Protein AF-A0A2V9BHE1-F1 (afdb_monomer_lite)

Structure (mmCIF, N/CA/C/O backbone):
data_AF-A0A2V9BHE1-F1
#
_entry.id   AF-A0A2V9BHE1-F1
#
loop_
_atom_site.group_PDB
_atom_site.id
_atom_site.type_symbol
_atom_site.label_atom_id
_atom_site.label_alt_id
_atom_site.label_comp_id
_atom_site.label_asym_id
_atom_site.label_entity_id
_atom_site.label_seq_id
_atom_site.pdbx_PDB_ins_code
_atom_site.Cartn_x
_atom_site.Cartn_y
_atom_site.Cartn_z
_atom_site.occupancy
_atom_site.B_iso_or_equiv
_atom_site.auth_seq_id
_atom_site.auth_comp_id
_atom_site.auth_asym_id
_atom_site.auth_atom_id
_atom_site.pdbx_PDB_model_num
ATOM 1 N N . MET A 1 1 ? -9.155 -13.600 -26.847 1.00 37.62 1 MET A N 1
ATOM 2 C CA . MET A 1 1 ? -8.409 -13.749 -25.582 1.00 37.62 1 MET A CA 1
ATOM 3 C C . MET A 1 1 ? -8.552 -12.449 -24.814 1.00 37.62 1 MET A C 1
ATOM 5 O O . MET A 1 1 ? -8.477 -11.418 -25.479 1.00 37.62 1 MET A O 1
ATOM 9 N N . PRO A 1 2 ? -8.796 -12.464 -23.493 1.00 48.44 2 PRO A N 1
ATOM 10 C CA . PRO A 1 2 ? -8.658 -11.259 -22.681 1.00 48.44 2 PRO A CA 1
ATOM 11 C C . PRO A 1 2 ? -7.283 -10.643 -22.965 1.00 48.44 2 PRO A C 1
ATOM 13 O O . PRO A 1 2 ? -6.261 -11.325 -22.878 1.00 48.44 2 PRO A O 1
ATOM 16 N N . THR A 1 3 ? -7.254 -9.394 -23.419 1.00 49.41 3 THR A N 1
ATOM 17 C CA . THR A 1 3 ? -6.014 -8.622 -23.515 1.00 49.41 3 THR A CA 1
ATOM 18 C C . THR A 1 3 ? -5.567 -8.340 -22.092 1.00 49.41 3 THR A C 1
ATOM 20 O O . THR A 1 3 ? -6.257 -7.620 -21.393 1.00 49.41 3 THR A O 1
ATOM 23 N N . GLY A 1 4 ? -4.464 -8.926 -21.638 1.00 54.03 4 GLY A N 1
ATOM 24 C CA . GLY A 1 4 ? -4.033 -8.723 -20.252 1.00 54.03 4 GLY A CA 1
ATOM 25 C C . GLY A 1 4 ? -3.011 -9.730 -19.735 1.00 54.03 4 GLY A C 1
ATOM 26 O O . GLY A 1 4 ? -2.266 -9.411 -18.828 1.00 54.03 4 GLY A O 1
ATOM 27 N N . CYS A 1 5 ? -2.929 -10.927 -20.323 1.00 60.41 5 CYS A N 1
ATOM 28 C CA . CYS A 1 5 ? -2.150 -12.029 -19.749 1.00 60.41 5 CYS A CA 1
ATOM 29 C C . CYS A 1 5 ? -1.193 -12.720 -20.739 1.00 60.41 5 CYS A C 1
ATOM 31 O O . CYS A 1 5 ? -0.766 -13.848 -20.507 1.00 60.41 5 CYS A O 1
ATOM 33 N N . THR A 1 6 ? -0.845 -12.069 -21.856 1.00 59.72 6 THR A N 1
ATOM 34 C CA . THR A 1 6 ? 0.067 -12.636 -22.867 1.00 59.72 6 THR A CA 1
ATOM 35 C C . THR A 1 6 ? 1.017 -11.586 -23.429 1.00 59.72 6 THR A C 1
ATOM 37 O O . THR A 1 6 ? 0.581 -10.493 -23.795 1.00 59.72 6 THR A O 1
ATOM 40 N N . ASN A 1 7 ? 2.291 -11.954 -23.585 1.00 59.84 7 ASN A N 1
ATOM 41 C CA . ASN A 1 7 ? 3.287 -11.126 -24.262 1.00 59.84 7 ASN A CA 1
ATOM 42 C C . ASN A 1 7 ? 2.823 -10.785 -25.698 1.00 59.84 7 ASN A C 1
ATOM 44 O O . ASN A 1 7 ? 2.332 -11.653 -26.422 1.00 59.84 7 ASN A O 1
ATOM 48 N N . SER A 1 8 ? 2.938 -9.518 -26.093 1.00 63.00 8 SER A N 1
ATOM 49 C CA . SER A 1 8 ? 2.481 -8.972 -27.378 1.00 63.00 8 SER A CA 1
ATOM 50 C C . SER A 1 8 ? 3.600 -8.135 -27.987 1.00 63.00 8 SER A C 1
ATOM 52 O O . SER A 1 8 ? 4.315 -7.460 -27.258 1.00 63.00 8 SER A O 1
ATOM 54 N N . LEU A 1 9 ? 3.712 -8.111 -29.321 1.00 62.09 9 LEU A N 1
ATOM 55 C CA . LEU A 1 9 ? 4.650 -7.228 -30.037 1.00 62.09 9 LEU A CA 1
ATOM 56 C C . LEU A 1 9 ? 4.369 -5.734 -29.784 1.00 62.09 9 LEU A C 1
ATOM 58 O O . LEU A 1 9 ? 5.264 -4.903 -29.901 1.00 62.09 9 LEU A O 1
ATOM 62 N N . HIS A 1 10 ? 3.127 -5.401 -29.420 1.00 67.00 10 HIS A N 1
ATOM 63 C CA . HIS A 1 10 ? 2.700 -4.064 -29.008 1.00 67.00 10 HIS A CA 1
ATOM 64 C C . HIS A 1 10 ? 1.926 -4.180 -27.689 1.00 67.00 10 HIS A C 1
ATOM 66 O O . HIS A 1 10 ? 0.688 -4.232 -27.696 1.00 67.00 10 HIS A O 1
ATOM 72 N N . PRO A 1 11 ? 2.632 -4.332 -26.557 1.00 67.25 11 PRO A N 1
ATOM 73 C CA . PRO A 1 11 ? 1.991 -4.525 -25.270 1.00 67.25 11 PRO A CA 1
ATOM 74 C C . PRO A 1 11 ? 1.276 -3.236 -24.851 1.00 67.25 11 PRO A C 1
ATOM 76 O O . PRO A 1 11 ? 1.839 -2.147 -24.899 1.00 67.25 11 PRO A O 1
ATOM 79 N N . ARG A 1 12 ? 0.006 -3.355 -24.447 1.00 69.50 12 ARG A N 1
ATOM 80 C CA . ARG A 1 12 ? -0.734 -2.251 -23.803 1.00 69.50 12 ARG A CA 1
ATOM 81 C C . ARG A 1 12 ? -0.472 -2.174 -22.294 1.00 69.50 12 ARG A C 1
ATOM 83 O O . ARG A 1 12 ? -0.919 -1.225 -21.661 1.00 69.50 12 ARG A O 1
ATOM 90 N N . TYR A 1 13 ? 0.187 -3.190 -21.748 1.00 72.50 13 TYR A N 1
ATOM 91 C CA . TYR A 1 13 ? 0.476 -3.409 -20.335 1.00 72.50 13 TYR A CA 1
ATOM 92 C C . TYR A 1 13 ? 1.702 -4.329 -20.231 1.00 72.50 13 TYR A C 1
ATOM 94 O O . TYR A 1 13 ? 1.986 -5.081 -21.169 1.00 72.50 13 TYR A O 1
ATOM 102 N N . ASP A 1 14 ? 2.414 -4.286 -19.108 1.00 84.62 14 ASP A N 1
ATOM 103 C CA . ASP A 1 14 ? 3.548 -5.172 -18.853 1.00 84.62 14 ASP A CA 1
ATOM 104 C C . ASP A 1 14 ? 3.080 -6.573 -18.415 1.00 84.62 14 ASP A C 1
ATOM 106 O O . ASP A 1 14 ? 2.316 -6.724 -17.460 1.00 84.62 14 ASP A O 1
ATOM 110 N N . ALA A 1 15 ? 3.511 -7.614 -19.132 1.00 82.75 15 ALA A N 1
ATOM 111 C CA . ALA A 1 15 ? 3.090 -8.986 -18.852 1.00 82.75 15 ALA A CA 1
ATOM 112 C C . ALA A 1 15 ? 3.713 -9.557 -17.567 1.00 82.75 15 ALA A C 1
ATOM 114 O O . ALA A 1 15 ? 3.099 -10.418 -16.939 1.00 82.75 15 ALA A O 1
ATOM 115 N N . TYR A 1 16 ? 4.906 -9.098 -17.186 1.00 88.75 16 TYR A N 1
ATOM 116 C CA . TYR A 1 16 ? 5.593 -9.545 -15.980 1.00 88.75 16 TYR A CA 1
ATOM 117 C C . TYR A 1 16 ? 5.023 -8.861 -14.736 1.00 88.75 16 TYR A C 1
ATOM 119 O O . TYR A 1 16 ? 4.673 -9.565 -13.792 1.00 88.75 16 TYR A O 1
ATOM 127 N N . LEU A 1 17 ? 4.789 -7.542 -14.777 1.00 89.50 17 LEU A N 1
ATOM 128 C CA . LEU A 1 17 ? 4.036 -6.851 -13.718 1.00 89.50 17 LEU A CA 1
ATOM 129 C C . LEU A 1 17 ? 2.684 -7.536 -13.499 1.00 89.50 17 LEU A C 1
ATOM 131 O O . LEU A 1 17 ? 2.293 -7.823 -12.372 1.00 89.50 17 LEU A O 1
ATOM 135 N N . ASN A 1 18 ? 1.973 -7.850 -14.585 1.00 86.31 18 ASN A N 1
ATOM 136 C CA . ASN A 1 18 ? 0.699 -8.538 -14.464 1.00 86.31 18 ASN A CA 1
ATOM 137 C C . ASN A 1 18 ? 0.846 -9.952 -13.874 1.00 86.31 18 ASN A C 1
ATOM 139 O O . ASN A 1 18 ? 0.012 -10.373 -13.076 1.00 86.31 18 ASN A O 1
ATOM 143 N N . PHE A 1 19 ? 1.894 -10.698 -14.231 1.00 87.69 19 PHE A N 1
ATOM 144 C CA . PHE A 1 19 ? 2.183 -11.976 -13.580 1.00 87.69 19 PHE A CA 1
ATOM 145 C C . PHE A 1 19 ? 2.337 -11.805 -12.062 1.00 87.69 19 PHE A C 1
ATOM 147 O O . PHE A 1 19 ? 1.707 -12.564 -11.329 1.00 87.69 19 PHE A O 1
ATOM 154 N N . LEU A 1 20 ? 3.087 -10.794 -11.606 1.00 91.19 20 LEU A N 1
ATOM 155 C CA . LEU A 1 20 ? 3.258 -10.487 -10.183 1.00 91.19 20 LEU A CA 1
ATOM 156 C C . LEU A 1 20 ? 1.928 -10.108 -9.514 1.00 91.19 20 LEU A C 1
ATOM 158 O O . LEU A 1 20 ? 1.561 -10.729 -8.518 1.00 91.19 20 LEU A O 1
ATOM 162 N N . LYS A 1 21 ? 1.147 -9.197 -10.111 1.00 89.00 21 LYS A N 1
ATOM 163 C CA . LYS A 1 21 ? -0.170 -8.783 -9.586 1.00 89.00 21 LYS A CA 1
ATOM 164 C C . LYS A 1 21 ? -1.187 -9.930 -9.478 1.00 89.00 21 LYS A C 1
ATOM 166 O O . LYS A 1 21 ? -2.107 -9.863 -8.673 1.00 89.00 21 LYS A O 1
ATOM 171 N N . ASN A 1 22 ? -1.061 -10.996 -10.275 1.00 87.56 22 ASN A N 1
ATOM 172 C CA . ASN A 1 22 ? -1.964 -12.159 -10.197 1.00 87.56 22 ASN A CA 1
ATOM 173 C C . ASN A 1 22 ? -1.410 -13.317 -9.353 1.00 87.56 22 ASN A C 1
ATOM 175 O O . ASN A 1 22 ? -2.009 -14.400 -9.339 1.00 87.56 22 ASN A O 1
ATOM 179 N N . GLN A 1 23 ? -0.278 -13.137 -8.668 1.00 89.94 23 GLN A N 1
ATOM 180 C CA . GLN A 1 23 ? 0.188 -14.137 -7.713 1.00 89.94 23 GLN A CA 1
ATOM 181 C C . GLN A 1 23 ? -0.835 -14.302 -6.585 1.00 89.94 23 GLN A C 1
ATOM 183 O O . GLN A 1 23 ? -1.574 -13.388 -6.236 1.00 89.94 23 GLN A O 1
ATOM 188 N N . GLN A 1 24 ? -0.905 -15.504 -6.017 1.00 90.88 24 GLN A N 1
ATOM 189 C CA . GLN A 1 24 ? -1.801 -15.817 -4.900 1.00 90.88 24 GLN A CA 1
ATOM 190 C C . GLN A 1 24 ? -0.966 -16.312 -3.717 1.00 90.88 24 GLN A C 1
ATOM 192 O O . GLN A 1 24 ? -0.970 -17.511 -3.417 1.00 90.88 24 GLN A O 1
ATOM 197 N N . PRO A 1 25 ? -0.180 -15.419 -3.083 1.00 91.50 25 PRO A N 1
ATOM 198 C CA . PRO A 1 25 ? 0.601 -15.779 -1.912 1.00 91.50 25 PRO A CA 1
ATOM 199 C C . PRO A 1 25 ? -0.295 -16.331 -0.797 1.00 91.50 25 PRO A C 1
ATOM 201 O O . PRO A 1 25 ? -1.471 -15.982 -0.669 1.00 91.50 25 PRO A O 1
ATOM 204 N N . GLY A 1 26 ? 0.272 -17.217 0.025 1.00 91.44 26 GLY A N 1
ATOM 205 C CA . GLY A 1 26 ? -0.448 -17.818 1.144 1.00 91.44 26 GLY A CA 1
ATOM 206 C C . GLY A 1 26 ? -0.980 -16.754 2.109 1.00 91.44 26 GLY A C 1
ATOM 207 O O . GLY A 1 26 ? -0.266 -15.825 2.482 1.00 91.44 26 GLY A O 1
ATOM 208 N N . ARG A 1 27 ? -2.233 -16.914 2.548 1.00 88.25 27 ARG A N 1
ATOM 209 C CA . ARG A 1 27 ? -2.922 -15.948 3.422 1.00 88.25 27 ARG A CA 1
ATOM 210 C C . ARG A 1 27 ? -2.159 -15.655 4.714 1.00 88.25 27 ARG A C 1
ATOM 212 O O . ARG A 1 27 ? -2.108 -14.513 5.147 1.00 88.25 27 ARG A O 1
ATOM 219 N N . ASP A 1 28 ? -1.564 -16.680 5.316 1.00 91.06 28 ASP A N 1
ATOM 220 C CA . ASP A 1 28 ? -0.936 -16.596 6.638 1.00 91.06 28 ASP A CA 1
ATOM 221 C C . ASP A 1 28 ? 0.597 -16.494 6.571 1.00 91.06 28 ASP A C 1
ATOM 223 O O . ASP A 1 28 ? 1.285 -16.819 7.538 1.00 91.06 28 ASP A O 1
ATOM 227 N N . LEU A 1 29 ? 1.148 -16.057 5.430 1.00 93.19 29 LEU A N 1
ATOM 228 C CA . LEU A 1 29 ? 2.580 -15.783 5.324 1.00 93.19 29 LEU A CA 1
ATOM 229 C C . LEU A 1 29 ? 2.981 -14.664 6.291 1.00 93.19 29 LEU A C 1
ATOM 231 O O . LEU A 1 29 ? 2.315 -13.631 6.397 1.00 93.19 29 LEU A O 1
ATOM 235 N N . VAL A 1 30 ? 4.080 -14.900 7.006 1.00 92.69 30 VAL A N 1
ATOM 236 C CA . VAL A 1 30 ? 4.648 -13.944 7.956 1.00 92.69 30 VAL A CA 1
ATOM 237 C C . VAL A 1 30 ? 5.432 -12.896 7.164 1.00 92.69 30 VAL A C 1
ATOM 239 O O . VAL A 1 30 ? 6.261 -13.284 6.337 1.00 92.69 30 VAL A O 1
ATOM 242 N N . PRO A 1 31 ? 5.193 -11.593 7.387 1.00 94.75 31 PRO A N 1
ATOM 243 C CA . PRO A 1 31 ? 5.957 -10.551 6.721 1.00 94.75 31 PRO A CA 1
ATOM 244 C C . PRO A 1 31 ? 7.421 -10.599 7.160 1.00 94.75 31 PRO A C 1
ATOM 246 O O . PRO A 1 31 ? 7.709 -10.754 8.348 1.00 94.75 31 PRO A O 1
ATOM 249 N N . SER A 1 32 ? 8.344 -10.438 6.215 1.00 91.88 32 SER A N 1
ATOM 250 C CA . SER A 1 32 ? 9.777 -10.335 6.510 1.00 91.88 32 SER A CA 1
ATOM 251 C C . SER A 1 32 ? 10.112 -9.049 7.255 1.00 91.88 32 SER A C 1
ATOM 253 O O . SER A 1 32 ? 11.060 -9.024 8.036 1.00 91.88 32 SER A O 1
ATOM 255 N N . HIS A 1 33 ? 9.343 -7.988 7.003 1.00 92.94 33 HIS A N 1
ATOM 256 C CA . HIS A 1 33 ? 9.581 -6.658 7.545 1.00 92.94 33 HIS A CA 1
ATOM 257 C C . HIS A 1 33 ? 8.310 -5.793 7.511 1.00 92.94 33 HIS A C 1
ATOM 259 O O . HIS A 1 33 ? 7.409 -6.040 6.704 1.00 92.94 33 HIS A O 1
ATOM 265 N N . ALA A 1 34 ? 8.226 -4.796 8.396 1.00 94.25 34 ALA A N 1
ATOM 266 C CA . ALA A 1 34 ? 7.138 -3.822 8.432 1.00 94.25 34 ALA A CA 1
ATOM 267 C C . ALA A 1 34 ? 7.631 -2.463 7.919 1.00 94.25 34 ALA A C 1
ATOM 269 O O . ALA A 1 34 ? 8.363 -1.779 8.625 1.00 94.25 34 ALA A O 1
ATOM 270 N N . LEU A 1 35 ? 7.192 -2.088 6.719 1.00 95.00 35 LEU A N 1
ATOM 271 C CA . LEU A 1 35 ? 7.585 -0.871 6.022 1.00 95.00 35 LEU A CA 1
ATOM 272 C C . LEU A 1 35 ? 6.891 0.364 6.612 1.00 95.00 35 LEU A C 1
ATOM 274 O O . LEU A 1 35 ? 5.661 0.398 6.766 1.00 95.00 35 LEU A O 1
ATOM 278 N N . GLY A 1 36 ? 7.693 1.381 6.917 1.00 91.50 36 GLY A N 1
ATOM 279 C CA . GLY A 1 36 ? 7.248 2.743 7.220 1.00 91.50 36 GLY A CA 1
ATOM 280 C C . GLY A 1 36 ? 7.331 3.685 6.014 1.00 91.50 36 GLY A C 1
ATOM 281 O O . GLY A 1 36 ? 7.861 3.330 4.965 1.00 91.50 36 GLY A O 1
ATOM 282 N N . VAL A 1 37 ? 6.835 4.916 6.177 1.00 87.81 37 VAL A N 1
ATOM 283 C CA . VAL A 1 37 ? 6.853 5.945 5.117 1.00 87.81 37 VAL A CA 1
ATOM 284 C C . VAL A 1 37 ? 8.261 6.235 4.589 1.00 87.81 37 VAL A C 1
ATOM 286 O O . VAL A 1 37 ? 8.457 6.253 3.381 1.00 87.81 37 VAL A O 1
ATOM 289 N N . ASP A 1 38 ? 9.254 6.358 5.474 1.00 90.81 38 ASP A N 1
ATOM 290 C CA . ASP A 1 38 ? 10.643 6.641 5.086 1.00 90.81 38 ASP A CA 1
ATOM 291 C C . ASP A 1 38 ? 11.245 5.518 4.225 1.00 90.81 38 ASP A C 1
ATOM 293 O O . ASP A 1 38 ? 12.121 5.754 3.396 1.00 90.81 38 ASP A O 1
ATOM 297 N N . GLU A 1 39 ? 10.772 4.283 4.401 1.00 94.38 39 GLU A N 1
ATOM 298 C CA . GLU A 1 39 ? 11.236 3.141 3.616 1.00 94.38 39 GLU A CA 1
ATOM 299 C C . GLU A 1 39 ? 10.600 3.112 2.231 1.00 94.38 39 GLU A C 1
ATOM 301 O O . GLU A 1 39 ? 11.296 2.797 1.272 1.00 94.38 39 GLU A O 1
ATOM 306 N N . PHE A 1 40 ? 9.327 3.503 2.106 1.00 94.50 40 PHE A N 1
ATOM 307 C CA . PHE A 1 40 ? 8.710 3.733 0.798 1.00 94.50 40 PHE A CA 1
ATOM 308 C C . PHE A 1 40 ? 9.412 4.864 0.046 1.00 94.50 40 PHE A C 1
ATOM 310 O O . PHE A 1 40 ? 9.783 4.671 -1.104 1.00 94.50 40 PHE A O 1
ATOM 317 N N . ILE A 1 41 ? 9.712 5.983 0.711 1.00 90.25 41 ILE A N 1
ATOM 318 C CA . ILE A 1 41 ? 10.499 7.076 0.115 1.00 90.25 41 ILE A CA 1
ATOM 319 C C . ILE A 1 41 ? 11.893 6.571 -0.305 1.00 90.25 41 ILE A C 1
ATOM 321 O O . ILE A 1 41 ? 12.355 6.835 -1.408 1.00 90.25 41 ILE A O 1
ATOM 325 N N . SER A 1 42 ? 12.557 5.752 0.519 1.00 93.81 42 SER A N 1
ATOM 326 C CA . SER A 1 42 ? 13.842 5.152 0.130 1.00 93.81 42 SER A CA 1
ATOM 327 C C . SER A 1 42 ? 13.732 4.174 -1.050 1.00 93.81 42 SER A C 1
ATOM 329 O O . SER A 1 42 ? 14.731 3.939 -1.736 1.00 93.81 42 SER A O 1
ATOM 331 N N . LEU A 1 43 ? 12.574 3.545 -1.255 1.00 95.44 43 LEU A N 1
ATOM 332 C CA . LEU A 1 43 ? 12.302 2.692 -2.411 1.00 95.44 43 LEU A CA 1
ATOM 333 C C . LEU A 1 43 ? 12.017 3.527 -3.670 1.00 95.44 43 LEU A C 1
ATOM 335 O O . LEU A 1 43 ? 12.444 3.118 -4.751 1.00 95.44 43 LEU A O 1
ATOM 339 N N . GLU A 1 44 ? 11.383 4.695 -3.539 1.00 92.50 44 GLU A N 1
ATOM 340 C CA . GLU A 1 44 ? 11.207 5.670 -4.630 1.00 92.50 44 GLU A CA 1
ATOM 341 C C . GLU A 1 44 ? 12.550 6.092 -5.229 1.00 92.50 44 GLU A C 1
ATOM 343 O O . GLU A 1 44 ? 12.777 5.938 -6.431 1.00 92.50 44 GLU A O 1
ATOM 348 N N . ASP A 1 45 ? 13.511 6.459 -4.378 1.00 91.62 45 ASP A N 1
ATOM 349 C CA . ASP A 1 45 ? 14.873 6.828 -4.797 1.00 91.62 45 ASP A CA 1
ATOM 350 C C . ASP A 1 45 ? 15.611 5.712 -5.564 1.00 91.62 45 ASP A C 1
ATOM 352 O O . ASP A 1 45 ? 16.628 5.948 -6.225 1.00 91.62 45 ASP A O 1
ATOM 356 N N . LYS A 1 46 ? 15.137 4.466 -5.446 1.00 93.69 46 LYS A N 1
ATOM 357 C CA . LYS A 1 46 ? 15.731 3.279 -6.073 1.00 93.69 46 LYS A CA 1
ATOM 358 C C . LYS A 1 46 ? 15.024 2.863 -7.356 1.00 93.69 46 LYS A C 1
ATOM 360 O O . LYS A 1 46 ? 15.493 1.915 -7.995 1.00 93.69 46 LYS A O 1
ATOM 365 N N . ILE A 1 47 ? 13.940 3.533 -7.755 1.00 94.44 47 ILE A N 1
ATOM 366 C CA . ILE A 1 47 ? 13.240 3.216 -9.000 1.00 94.44 47 ILE A CA 1
ATOM 367 C C . ILE A 1 47 ? 14.239 3.284 -10.170 1.00 94.44 47 ILE A C 1
ATOM 369 O O . ILE A 1 47 ? 14.888 4.313 -10.382 1.00 94.44 47 ILE A O 1
ATOM 373 N N . PRO A 1 48 ? 14.410 2.192 -10.943 1.00 94.25 48 PRO A N 1
ATOM 374 C CA . PRO A 1 48 ? 15.424 2.144 -11.985 1.00 94.25 48 PRO A CA 1
ATOM 375 C C . PRO A 1 48 ? 15.212 3.216 -13.057 1.00 94.25 48 PRO A C 1
ATOM 377 O O . PRO A 1 48 ? 14.138 3.331 -13.653 1.00 94.25 48 PRO A O 1
ATOM 380 N N . ALA A 1 49 ? 16.273 3.961 -13.374 1.00 90.50 49 ALA A N 1
ATOM 381 C CA . ALA A 1 49 ? 16.237 4.930 -14.460 1.00 90.50 49 ALA A CA 1
ATOM 382 C C . ALA A 1 49 ? 15.870 4.245 -15.789 1.00 90.50 49 ALA A C 1
ATOM 384 O O . ALA A 1 49 ? 16.500 3.272 -16.207 1.00 90.50 49 ALA A O 1
ATOM 385 N N . GLY A 1 50 ? 14.860 4.778 -16.476 1.00 88.19 50 GLY A N 1
ATOM 386 C CA . GLY A 1 50 ? 14.372 4.220 -17.738 1.00 88.19 50 GLY A CA 1
ATOM 387 C C . GLY A 1 50 ? 13.328 3.113 -17.585 1.00 88.19 50 GLY A C 1
ATOM 388 O O . GLY A 1 50 ? 12.881 2.582 -18.608 1.00 88.19 50 GLY A O 1
ATOM 389 N N . ILE A 1 51 ? 12.885 2.793 -16.360 1.00 90.81 51 ILE A N 1
ATOM 390 C CA . ILE A 1 51 ? 11.690 1.971 -16.193 1.00 90.81 51 ILE A CA 1
ATOM 391 C C . ILE A 1 51 ? 10.505 2.684 -16.853 1.00 90.81 51 ILE A C 1
ATOM 393 O O . ILE A 1 51 ? 10.208 3.850 -16.609 1.00 90.81 51 ILE A O 1
ATOM 397 N N . GLY A 1 52 ? 9.868 1.986 -17.787 1.00 88.62 52 GLY A N 1
ATOM 398 C CA . GLY A 1 52 ? 8.689 2.466 -18.495 1.00 88.62 52 GLY A CA 1
ATOM 399 C C . GLY A 1 52 ? 7.536 1.501 -18.294 1.00 88.62 52 GLY A C 1
ATOM 400 O O . GLY A 1 52 ? 7.741 0.369 -17.865 1.00 88.62 52 GLY A O 1
ATOM 401 N N . ARG A 1 53 ? 6.329 1.915 -18.683 1.00 88.38 53 ARG A N 1
ATOM 402 C CA . ARG A 1 53 ? 5.058 1.195 -18.452 1.00 88.38 53 ARG A CA 1
ATOM 403 C C . ARG A 1 53 ? 5.000 -0.263 -18.943 1.00 88.38 53 ARG A C 1
ATOM 405 O O . ARG A 1 53 ? 4.071 -0.980 -18.591 1.00 88.38 53 ARG A O 1
ATOM 412 N N . THR A 1 54 ? 5.929 -0.684 -19.800 1.00 86.44 54 THR A N 1
ATOM 413 C CA . THR A 1 54 ? 5.958 -2.009 -20.449 1.00 86.44 54 THR A CA 1
ATOM 414 C C . THR A 1 54 ? 7.327 -2.692 -20.372 1.00 86.44 54 THR A C 1
ATOM 416 O O . THR A 1 54 ? 7.614 -3.568 -21.188 1.00 86.44 54 THR A O 1
ATOM 419 N N . HIS A 1 55 ? 8.211 -2.234 -19.479 1.00 89.00 55 HIS A N 1
ATOM 420 C CA . HIS A 1 55 ? 9.595 -2.715 -19.379 1.00 89.00 55 HIS A CA 1
ATOM 421 C C . HIS A 1 55 ? 9.945 -3.285 -18.001 1.00 89.00 55 HIS A C 1
ATOM 423 O O . HIS A 1 55 ? 11.122 -3.448 -17.703 1.00 89.00 55 HIS A O 1
ATOM 429 N N . HIS A 1 56 ? 8.956 -3.607 -17.171 1.00 93.12 56 HIS A N 1
ATOM 430 C CA . HIS A 1 56 ? 9.157 -4.089 -15.806 1.00 93.12 56 HIS A CA 1
ATOM 431 C C . HIS A 1 56 ? 10.057 -5.334 -15.785 1.00 93.12 56 HIS A C 1
ATOM 433 O O . HIS A 1 56 ? 11.035 -5.387 -15.046 1.00 93.12 56 HIS A O 1
ATOM 439 N N . ALA A 1 57 ? 9.808 -6.289 -16.688 1.00 92.12 57 ALA A N 1
ATOM 440 C CA . ALA A 1 57 ? 10.598 -7.519 -16.803 1.00 92.12 57 ALA A CA 1
ATOM 441 C C . ALA A 1 57 ? 12.110 -7.287 -17.013 1.00 92.12 57 ALA A C 1
ATOM 443 O O . ALA A 1 57 ? 12.911 -8.147 -16.665 1.00 92.12 57 ALA A O 1
ATOM 444 N N . GLN A 1 58 ? 12.510 -6.152 -17.599 1.00 94.38 58 GLN A N 1
ATOM 445 C CA . GLN A 1 58 ? 13.924 -5.833 -17.851 1.00 94.38 58 GLN A CA 1
ATOM 446 C C . GLN A 1 58 ? 14.675 -5.470 -16.566 1.00 94.38 58 GLN A C 1
ATOM 448 O O . GLN A 1 58 ? 15.898 -5.568 -16.532 1.00 94.38 58 GLN A O 1
ATOM 453 N N . PHE A 1 59 ? 13.942 -5.070 -15.526 1.00 96.50 59 PHE A N 1
ATOM 454 C CA . PHE A 1 59 ? 14.476 -4.658 -14.233 1.00 96.50 59 PHE A CA 1
ATOM 455 C C . PHE A 1 59 ? 14.145 -5.659 -13.118 1.00 96.50 59 PHE A C 1
ATOM 457 O O . PHE A 1 59 ? 14.433 -5.377 -11.962 1.00 96.50 59 PHE A O 1
ATOM 464 N N . ALA A 1 60 ? 13.578 -6.826 -13.447 1.00 95.06 60 ALA A N 1
ATOM 465 C CA . ALA A 1 60 ? 13.089 -7.802 -12.472 1.00 95.06 60 ALA A CA 1
ATOM 466 C C . ALA A 1 60 ? 14.144 -8.208 -11.428 1.00 95.06 60 ALA A C 1
ATOM 468 O O . ALA A 1 60 ? 13.838 -8.228 -10.242 1.00 95.06 60 ALA A O 1
ATOM 469 N N . ASP A 1 61 ? 15.387 -8.470 -11.847 1.00 96.31 61 ASP A N 1
ATOM 470 C CA . ASP A 1 61 ? 16.465 -8.835 -10.916 1.00 96.31 61 ASP A CA 1
ATOM 471 C C . ASP A 1 61 ? 16.793 -7.677 -9.953 1.00 96.31 61 ASP A C 1
ATOM 473 O O . ASP A 1 61 ? 16.917 -7.878 -8.749 1.00 96.31 61 ASP A O 1
ATOM 477 N N . GLN A 1 62 ? 16.853 -6.443 -10.469 1.00 96.94 62 GLN A N 1
ATOM 478 C CA . GLN A 1 62 ? 17.110 -5.247 -9.662 1.00 96.94 62 GLN A CA 1
ATOM 479 C C . GLN A 1 62 ? 15.958 -4.954 -8.685 1.00 96.94 62 GLN A C 1
ATOM 481 O O . GLN A 1 62 ? 16.200 -4.572 -7.544 1.00 96.94 62 GLN A O 1
ATOM 486 N N . LEU A 1 63 ? 14.706 -5.123 -9.115 1.00 97.38 63 LEU A N 1
ATOM 487 C CA . LEU A 1 63 ? 13.531 -4.910 -8.266 1.00 97.38 63 LEU A CA 1
ATOM 488 C C . LEU A 1 63 ? 13.415 -5.996 -7.187 1.00 97.38 63 LEU A C 1
ATOM 490 O O . LEU A 1 63 ? 13.093 -5.688 -6.037 1.00 97.38 63 LEU A O 1
ATOM 494 N N . ALA A 1 64 ? 13.761 -7.243 -7.515 1.00 96.50 64 ALA A N 1
ATOM 495 C CA . ALA A 1 64 ? 13.848 -8.331 -6.545 1.00 96.50 64 ALA A CA 1
ATOM 496 C C . ALA A 1 64 ? 14.908 -8.054 -5.463 1.00 96.50 64 ALA A C 1
ATOM 498 O O . ALA A 1 64 ? 14.649 -8.307 -4.284 1.00 96.50 64 ALA A O 1
ATOM 499 N N . ASP A 1 65 ? 16.053 -7.458 -5.823 1.00 96.69 65 ASP A N 1
ATOM 500 C CA . ASP A 1 65 ? 17.076 -7.018 -4.858 1.00 96.69 65 ASP A CA 1
ATOM 501 C C . ASP A 1 65 ? 16.554 -5.939 -3.888 1.00 96.69 65 ASP A C 1
ATOM 503 O O . ASP A 1 65 ? 17.039 -5.824 -2.759 1.00 96.69 65 ASP A O 1
ATOM 507 N N . PHE A 1 66 ? 15.539 -5.165 -4.287 1.00 95.88 66 PHE A N 1
ATOM 508 C CA . PHE A 1 66 ? 14.854 -4.189 -3.427 1.00 95.88 66 PHE A CA 1
ATOM 509 C C . PHE A 1 66 ? 13.701 -4.791 -2.617 1.00 95.88 66 PHE A C 1
ATOM 511 O O . PHE A 1 66 ? 13.102 -4.105 -1.790 1.00 95.88 66 PHE A O 1
ATOM 518 N N . GLY A 1 67 ? 13.427 -6.082 -2.799 1.00 96.25 67 GLY A N 1
ATOM 519 C CA . GLY A 1 67 ? 12.417 -6.821 -2.056 1.00 96.25 67 GLY A CA 1
ATOM 520 C C . GLY A 1 67 ? 11.066 -6.935 -2.754 1.00 96.25 67 GLY A C 1
ATOM 521 O O . GLY A 1 67 ? 10.113 -7.382 -2.111 1.00 96.25 67 GLY A O 1
ATOM 522 N N . GLU A 1 68 ? 10.962 -6.579 -4.037 1.00 97.06 68 GLU A N 1
ATOM 523 C CA . GLU A 1 68 ? 9.780 -6.905 -4.837 1.00 97.06 68 GLU A CA 1
ATOM 524 C C . GLU A 1 68 ? 9.501 -8.414 -4.793 1.00 97.06 68 GLU A C 1
ATOM 526 O O . GLU A 1 68 ? 10.409 -9.243 -4.882 1.00 97.06 68 GLU A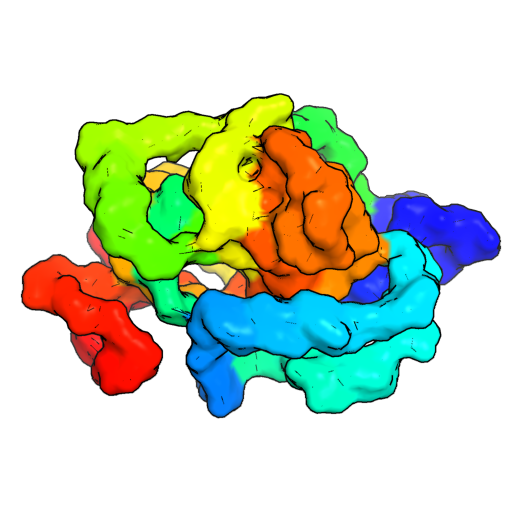 O 1
ATOM 531 N N . GLY A 1 69 ? 8.236 -8.789 -4.619 1.00 95.69 69 GLY A N 1
ATOM 532 C CA . GLY A 1 69 ? 7.839 -10.188 -4.468 1.00 95.69 69 GLY A CA 1
ATOM 533 C C . GLY A 1 69 ? 7.839 -10.694 -3.024 1.00 95.69 69 GLY A C 1
ATOM 534 O O . GLY A 1 69 ? 7.134 -11.658 -2.718 1.00 95.69 69 GLY A O 1
ATOM 535 N N . ASN A 1 70 ? 8.557 -10.042 -2.107 1.00 97.12 70 ASN A N 1
ATOM 536 C CA . ASN A 1 70 ? 8.576 -10.446 -0.702 1.00 97.12 70 ASN A CA 1
ATOM 537 C C . ASN A 1 70 ? 7.325 -9.966 0.041 1.00 97.12 70 ASN A C 1
ATOM 539 O O . ASN A 1 70 ? 6.791 -8.882 -0.216 1.00 97.12 70 ASN A O 1
ATOM 543 N N . ILE A 1 71 ? 6.893 -10.757 1.027 1.00 97.69 71 ILE A N 1
ATOM 544 C CA . ILE A 1 71 ? 5.764 -10.406 1.891 1.00 97.69 71 ILE A CA 1
ATOM 545 C C . ILE A 1 71 ? 6.208 -9.385 2.933 1.00 97.69 71 ILE A C 1
ATOM 547 O O . ILE A 1 71 ? 7.050 -9.677 3.779 1.00 97.69 71 ILE A O 1
ATOM 551 N N . HIS A 1 72 ? 5.582 -8.216 2.912 1.00 97.75 72 HIS A N 1
ATOM 552 C CA . HIS A 1 72 ? 5.819 -7.118 3.836 1.00 97.75 72 HIS A CA 1
ATOM 553 C C . HIS A 1 72 ? 4.537 -6.741 4.574 1.00 97.75 72 HIS A C 1
ATOM 555 O O . HIS A 1 72 ? 3.420 -7.023 4.132 1.00 97.75 72 HIS A O 1
ATOM 561 N N . ALA A 1 73 ? 4.707 -6.103 5.726 1.00 97.44 73 ALA A N 1
ATOM 562 C CA . ALA A 1 73 ? 3.633 -5.410 6.415 1.00 97.44 73 ALA A CA 1
ATOM 563 C C . ALA A 1 73 ? 3.763 -3.901 6.209 1.00 97.44 73 ALA A C 1
ATOM 565 O O . ALA A 1 73 ? 4.865 -3.385 6.090 1.00 97.44 73 ALA A O 1
ATOM 566 N N . VAL A 1 74 ? 2.648 -3.184 6.258 1.00 97.50 74 VAL A N 1
ATOM 567 C CA . VAL A 1 74 ? 2.601 -1.727 6.392 1.00 97.50 74 VAL A CA 1
ATOM 568 C C . VAL A 1 74 ? 1.700 -1.413 7.570 1.00 97.50 74 VAL A C 1
ATOM 570 O O . VAL A 1 74 ? 0.548 -1.857 7.613 1.00 97.50 74 VAL A O 1
ATOM 573 N N . VAL A 1 75 ? 2.222 -0.670 8.546 1.00 96.25 75 VAL A N 1
ATOM 574 C CA . VAL A 1 75 ? 1.443 -0.196 9.694 1.00 96.25 75 VAL A CA 1
ATOM 575 C C . VAL A 1 75 ? 1.230 1.302 9.560 1.00 96.25 75 VAL A C 1
ATOM 577 O O . VAL A 1 75 ? 2.171 2.084 9.631 1.00 96.25 75 VAL A O 1
ATOM 580 N N . GLY A 1 76 ? -0.026 1.700 9.403 1.00 95.94 76 GLY A N 1
ATOM 581 C CA . GLY A 1 76 ? -0.403 3.094 9.206 1.00 95.94 76 GLY A CA 1
ATOM 582 C C . GLY A 1 76 ? -1.862 3.320 9.563 1.00 95.94 76 GLY A C 1
ATOM 583 O O . GLY A 1 76 ? -2.438 2.609 10.388 1.00 95.94 76 GLY A O 1
ATOM 584 N N . VAL A 1 77 ? -2.479 4.313 8.942 1.00 95.88 77 VAL A N 1
ATOM 585 C CA . VAL A 1 77 ? -3.897 4.629 9.080 1.00 95.88 77 VAL A CA 1
ATOM 586 C C . VAL A 1 77 ? -4.580 4.473 7.732 1.00 95.88 77 VAL A C 1
ATOM 588 O O . VAL A 1 77 ? -4.097 4.983 6.728 1.00 95.88 77 VAL A O 1
ATOM 591 N N . LEU A 1 78 ? -5.747 3.828 7.710 1.00 96.44 78 LEU A N 1
ATOM 592 C CA . LEU A 1 78 ? -6.556 3.760 6.495 1.00 96.44 78 LEU A CA 1
ATOM 593 C C . LEU A 1 78 ? -7.153 5.139 6.190 1.00 96.44 78 LEU A C 1
ATOM 595 O O . LEU A 1 78 ? -8.054 5.588 6.900 1.00 96.44 78 LEU A O 1
ATOM 599 N N . TYR A 1 79 ? -6.694 5.806 5.142 1.00 95.38 79 TYR A N 1
ATOM 600 C CA . TYR A 1 79 ? -7.202 7.115 4.740 1.00 95.38 79 TYR A CA 1
ATOM 601 C C . TYR A 1 79 ? -8.442 7.007 3.863 1.00 95.38 79 TYR A C 1
ATOM 603 O O . TYR A 1 79 ? -9.490 7.573 4.191 1.00 95.38 79 TYR A O 1
ATOM 611 N N . PHE A 1 80 ? -8.351 6.231 2.787 1.00 93.69 80 PHE A N 1
ATOM 612 C CA . PHE A 1 80 ? -9.442 6.058 1.840 1.00 93.69 80 PHE A CA 1
ATOM 613 C C . PHE A 1 80 ? -9.595 4.607 1.396 1.00 93.69 80 PHE A C 1
ATOM 615 O O . PHE A 1 80 ? -8.725 3.766 1.607 1.00 93.69 80 PHE A O 1
ATOM 622 N N . VAL A 1 81 ? -10.759 4.335 0.811 1.00 93.75 81 VAL A N 1
ATOM 623 C CA . VAL A 1 81 ? -11.112 3.058 0.197 1.00 93.75 81 VAL A CA 1
ATOM 624 C C . VAL A 1 81 ? -11.790 3.385 -1.119 1.00 93.75 81 VAL A C 1
ATOM 626 O O . VAL A 1 81 ? -12.829 4.052 -1.124 1.00 93.75 81 VAL A O 1
ATOM 629 N N . GLU A 1 82 ? -11.235 2.890 -2.208 1.00 91.19 82 GLU A N 1
ATOM 630 C CA . GLU A 1 82 ? -11.784 3.027 -3.545 1.00 91.19 82 GLU A CA 1
ATOM 631 C C . GLU A 1 82 ? -12.260 1.662 -4.048 1.00 91.19 82 GLU A C 1
ATOM 633 O O . GLU A 1 82 ? -11.609 0.635 -3.863 1.00 91.19 82 GLU A O 1
ATOM 638 N N . ASN A 1 83 ? -13.438 1.653 -4.671 1.00 89.50 83 ASN A N 1
ATOM 639 C CA . ASN A 1 83 ? -13.909 0.514 -5.446 1.00 89.50 83 ASN A CA 1
ATOM 640 C C . ASN A 1 83 ? -13.717 0.838 -6.921 1.00 89.50 83 ASN A C 1
ATOM 642 O O . ASN A 1 83 ? -14.514 1.590 -7.498 1.00 89.50 83 ASN A O 1
ATOM 646 N N . THR A 1 84 ? -12.688 0.265 -7.528 1.00 85.06 84 THR A N 1
ATOM 647 C CA . THR A 1 84 ? -12.285 0.638 -8.881 1.00 85.06 84 THR A CA 1
ATOM 648 C C . THR A 1 84 ? -13.263 0.162 -9.945 1.00 85.06 84 THR A C 1
ATOM 650 O O . THR A 1 84 ? -13.342 0.772 -11.011 1.00 85.06 84 THR A O 1
ATOM 653 N N . ALA A 1 85 ? -14.134 -0.811 -9.650 1.00 80.50 85 ALA A N 1
ATOM 654 C CA . ALA A 1 85 ? -15.263 -1.143 -10.524 1.00 80.50 85 ALA A CA 1
ATOM 655 C C . ALA A 1 85 ? -16.157 0.081 -10.801 1.00 80.50 85 ALA A C 1
ATOM 657 O O . ALA A 1 85 ? -16.743 0.190 -11.877 1.00 80.50 85 ALA A O 1
ATOM 658 N N . ILE A 1 86 ? -16.261 1.005 -9.837 1.00 79.25 86 ILE A N 1
ATOM 659 C CA . ILE A 1 86 ? -17.081 2.217 -9.937 1.00 79.25 86 ILE A CA 1
ATOM 660 C C . ILE A 1 86 ? -16.291 3.348 -10.602 1.00 79.25 86 ILE A C 1
ATOM 662 O O . ILE A 1 86 ? -16.788 3.988 -11.530 1.00 79.25 86 ILE A O 1
ATOM 666 N N . THR A 1 87 ? -15.068 3.609 -10.142 1.00 76.19 87 THR A N 1
ATOM 667 C CA . THR A 1 87 ? -14.285 4.781 -10.567 1.00 76.19 87 THR A CA 1
ATOM 668 C C . THR A 1 87 ? -13.624 4.593 -11.931 1.00 76.19 87 THR A C 1
ATOM 670 O O . THR A 1 87 ? -13.621 5.526 -12.736 1.00 76.19 87 THR A O 1
ATOM 673 N N . SER A 1 88 ? -13.173 3.378 -12.264 1.00 68.69 88 SER A N 1
ATOM 674 C CA . SER A 1 88 ? -12.593 3.061 -13.579 1.00 68.69 88 SER A CA 1
ATOM 675 C C . SER A 1 88 ? -13.630 3.007 -14.706 1.00 68.69 88 SER A C 1
ATOM 677 O O . SER A 1 88 ? -13.263 2.855 -15.874 1.00 68.69 88 SER A O 1
ATOM 679 N N . GLN A 1 89 ? -14.929 3.105 -14.386 1.00 61.12 89 GLN A N 1
ATOM 680 C CA . GLN A 1 89 ? -16.037 2.938 -15.335 1.00 61.12 89 GLN A CA 1
ATOM 681 C C . GLN A 1 89 ? -15.930 1.631 -16.142 1.00 61.12 89 GLN A C 1
ATOM 683 O O . GLN A 1 89 ? -16.201 1.605 -17.345 1.00 61.12 89 GLN A O 1
ATOM 688 N N . HIS A 1 90 ? -15.495 0.549 -15.494 1.00 58.00 90 HIS A N 1
ATOM 689 C CA . HIS A 1 90 ? -15.288 -0.765 -16.106 1.00 58.00 90 HIS A CA 1
ATOM 690 C C . HIS A 1 90 ? -14.238 -0.798 -17.227 1.00 58.00 90 HIS A C 1
ATOM 692 O O . HIS A 1 90 ? -14.352 -1.592 -18.165 1.00 58.00 90 HIS A O 1
ATOM 698 N N . ARG A 1 91 ? -13.205 0.054 -17.182 1.00 59.47 91 ARG A N 1
ATOM 699 C CA . ARG A 1 91 ? -12.123 0.013 -18.186 1.00 59.47 91 ARG A CA 1
ATOM 700 C C . ARG A 1 91 ? -11.200 -1.204 -18.038 1.00 59.47 91 ARG A C 1
ATOM 702 O O . ARG A 1 91 ? -10.526 -1.529 -19.017 1.00 59.47 91 ARG A O 1
ATOM 709 N N . GLY A 1 92 ? -11.310 -1.926 -16.920 1.00 60.69 92 GLY A N 1
ATOM 710 C CA . GLY A 1 92 ? -10.507 -3.100 -16.573 1.00 60.69 92 GLY A CA 1
ATOM 711 C C . GLY A 1 92 ? -9.147 -2.682 -16.020 1.00 60.69 92 GLY A C 1
ATOM 712 O O . GLY A 1 92 ? -8.588 -1.679 -16.460 1.00 60.69 92 GLY A O 1
ATOM 713 N N . GLU A 1 93 ? -8.633 -3.435 -15.057 1.00 67.00 93 GLU A N 1
ATOM 714 C CA . GLU A 1 93 ? -7.328 -3.180 -14.442 1.00 67.00 93 GLU A CA 1
ATOM 715 C C . GLU A 1 93 ? -6.244 -4.042 -15.082 1.00 67.00 93 GLU A C 1
ATOM 717 O O . GLU A 1 93 ? -6.533 -4.993 -15.813 1.00 67.00 93 GLU A O 1
ATOM 722 N N . THR A 1 94 ? -4.978 -3.675 -14.879 1.00 63.50 94 THR A N 1
ATOM 723 C CA . THR A 1 94 ? -3.874 -4.507 -15.368 1.00 63.50 94 THR A CA 1
ATOM 724 C C . THR A 1 94 ? -3.937 -5.877 -14.696 1.00 63.50 94 THR A C 1
ATOM 726 O O . THR A 1 94 ? -3.940 -6.879 -15.409 1.00 63.50 94 THR A O 1
ATOM 729 N N . CYS A 1 95 ? -4.111 -5.906 -13.368 1.00 62.28 95 CYS A N 1
ATOM 730 C CA . CYS A 1 95 ? -4.511 -7.093 -12.616 1.00 62.28 95 CYS A CA 1
ATOM 731 C C . CYS A 1 95 ? -5.855 -7.640 -13.134 1.00 62.28 95 CYS A C 1
ATOM 733 O O . CYS A 1 95 ? -6.700 -6.905 -13.644 1.00 62.28 95 CYS A O 1
ATOM 735 N N . ASN A 1 96 ? -6.054 -8.958 -13.067 1.00 67.81 96 ASN A N 1
ATOM 736 C CA . ASN A 1 96 ? -7.263 -9.621 -13.574 1.00 67.81 96 ASN A CA 1
ATOM 737 C C . ASN A 1 96 ? -7.442 -9.544 -15.110 1.00 67.81 96 ASN A C 1
ATOM 739 O O . ASN A 1 96 ? -8.563 -9.574 -15.615 1.00 67.81 96 ASN A O 1
ATOM 743 N N . CYS A 1 97 ? -6.353 -9.463 -15.883 1.00 70.31 97 CYS A N 1
ATOM 744 C CA . CYS A 1 97 ? -6.348 -9.489 -17.354 1.00 70.31 97 CYS A CA 1
ATOM 745 C C . CYS A 1 97 ? -7.297 -8.465 -18.033 1.00 70.31 97 CYS A C 1
ATOM 747 O O . CYS A 1 97 ? -7.904 -8.790 -19.063 1.00 70.31 97 CYS A O 1
ATOM 749 N N . GLN A 1 98 ? -7.472 -7.263 -17.469 1.00 72.50 98 GLN A N 1
ATOM 750 C CA . GLN A 1 98 ? -8.421 -6.238 -17.944 1.00 72.50 98 GLN A CA 1
ATOM 751 C C . GLN A 1 98 ? -9.875 -6.721 -18.058 1.00 72.50 98 GLN A C 1
ATOM 753 O O . GLN A 1 98 ? -10.659 -6.195 -18.862 1.00 72.50 98 GLN A O 1
ATOM 758 N N . LEU A 1 99 ? -10.252 -7.728 -17.266 1.00 71.62 99 LEU A N 1
ATOM 759 C CA . LEU A 1 99 ? -11.643 -8.135 -17.134 1.00 71.62 99 LEU A CA 1
ATOM 760 C C . LEU A 1 99 ? -12.481 -6.952 -16.628 1.00 71.62 99 LEU A C 1
ATOM 762 O O . LEU A 1 99 ? -12.016 -6.079 -15.900 1.00 71.62 99 LEU A O 1
ATOM 766 N N . ARG A 1 100 ? -13.734 -6.898 -17.083 1.00 78.88 100 ARG A N 1
ATOM 767 C CA . ARG A 1 100 ? -14.653 -5.773 -16.836 1.00 78.88 100 ARG A CA 1
ATOM 768 C C . ARG A 1 100 ? -15.844 -6.161 -15.968 1.00 78.88 100 ARG A C 1
ATOM 770 O O . ARG A 1 100 ? -16.821 -5.418 -15.896 1.00 78.88 100 ARG A O 1
ATOM 777 N N . HIS A 1 101 ? -15.793 -7.341 -15.361 1.00 75.88 101 HIS A N 1
ATOM 778 C CA . HIS A 1 101 ? -16.848 -7.815 -14.480 1.00 75.88 101 HIS A CA 1
ATOM 779 C C . HIS A 1 101 ? -16.718 -7.121 -13.125 1.00 75.88 101 HIS A C 1
ATOM 781 O O . HIS A 1 101 ? -15.617 -6.850 -12.672 1.00 75.88 101 HIS A O 1
ATOM 787 N N . ASN A 1 102 ? -17.829 -6.801 -12.463 1.00 72.25 102 ASN A N 1
ATOM 788 C CA . ASN A 1 102 ? -17.783 -6.024 -11.215 1.00 72.25 102 ASN A CA 1
ATOM 789 C C . ASN A 1 102 ? -16.992 -6.709 -10.089 1.00 72.25 102 ASN A C 1
ATOM 791 O O . ASN A 1 102 ? -16.536 -6.041 -9.167 1.00 72.25 102 ASN A O 1
ATOM 795 N N . ASP A 1 103 ? -16.866 -8.031 -10.143 1.00 76.62 103 ASP A N 1
ATOM 796 C CA . ASP A 1 103 ? -16.118 -8.861 -9.206 1.00 76.62 103 ASP A CA 1
ATOM 797 C C . ASP A 1 103 ? -14.657 -9.087 -9.616 1.00 76.62 103 ASP A C 1
ATOM 799 O O . ASP A 1 103 ? -13.941 -9.742 -8.869 1.00 76.62 103 ASP A O 1
ATOM 803 N N . SER A 1 104 ? -14.203 -8.528 -10.743 1.00 78.75 104 SER A N 1
ATOM 804 C CA . SER A 1 104 ? -12.824 -8.624 -11.241 1.00 78.75 104 SER A CA 1
ATOM 805 C C . SER A 1 104 ? -11.993 -7.360 -10.994 1.00 78.75 104 SER A C 1
ATOM 807 O O . SER A 1 104 ? -11.005 -7.153 -11.689 1.00 78.75 104 SER A O 1
ATOM 809 N N . PHE A 1 105 ? -12.437 -6.492 -10.083 1.00 85.12 105 PHE A N 1
ATOM 810 C CA . PHE A 1 105 ? -11.772 -5.237 -9.736 1.00 85.12 105 PHE A CA 1
ATOM 811 C C . PHE A 1 105 ? -11.228 -5.282 -8.315 1.00 85.12 105 PHE A C 1
ATOM 813 O O . PHE A 1 105 ? -11.884 -5.803 -7.398 1.00 85.12 105 PHE A O 1
ATOM 820 N N . ASP A 1 106 ? -10.060 -4.692 -8.147 1.00 90.81 106 ASP A N 1
ATOM 821 C CA . ASP A 1 106 ? -9.380 -4.545 -6.881 1.00 90.81 106 ASP A CA 1
ATOM 822 C C . ASP A 1 106 ? -10.080 -3.482 -6.012 1.00 90.81 106 ASP A C 1
ATOM 824 O O . ASP A 1 106 ? -10.874 -2.646 -6.460 1.00 90.81 106 ASP A O 1
ATOM 828 N N . PHE A 1 107 ? -9.832 -3.532 -4.704 1.00 93.56 107 PHE A N 1
ATOM 829 C CA . PHE A 1 107 ? -10.095 -2.382 -3.838 1.00 93.56 107 PHE A CA 1
ATOM 830 C C . PHE A 1 107 ? -8.781 -1.684 -3.545 1.00 93.56 107 PHE A C 1
ATOM 832 O O . PHE A 1 107 ? -7.896 -2.300 -2.952 1.00 93.56 107 PHE A O 1
ATOM 839 N N . HIS A 1 108 ? -8.684 -0.406 -3.905 1.00 94.44 108 HIS A N 1
ATOM 840 C CA . HIS A 1 108 ? -7.507 0.398 -3.603 1.00 94.44 108 HIS A CA 1
ATOM 841 C C . HIS A 1 108 ? -7.674 1.053 -2.237 1.00 94.44 108 HIS A C 1
ATOM 843 O O . HIS A 1 108 ? -8.730 1.603 -1.899 1.00 94.44 108 HIS A O 1
ATOM 849 N N . LEU A 1 109 ? -6.626 0.970 -1.431 1.00 96.31 109 LEU A N 1
ATOM 850 C CA . LEU A 1 109 ? -6.581 1.475 -0.070 1.00 96.31 109 LEU A CA 1
ATOM 851 C C . LEU A 1 109 ? -5.425 2.460 0.036 1.00 96.31 109 LEU A C 1
ATOM 853 O O . LEU A 1 109 ? -4.284 2.088 -0.219 1.00 96.31 109 LEU A O 1
ATOM 857 N N . GLY A 1 110 ? -5.708 3.685 0.468 1.00 96.00 110 GLY A N 1
ATOM 858 C CA . GLY A 1 110 ? -4.661 4.629 0.850 1.00 96.00 110 GLY A CA 1
ATOM 859 C C . GLY A 1 110 ? -4.257 4.403 2.297 1.00 96.00 110 GLY A C 1
ATOM 860 O O . GLY A 1 110 ? -5.082 4.599 3.199 1.00 96.00 110 GLY A O 1
ATOM 861 N N . ILE A 1 111 ? -3.010 4.006 2.531 1.00 97.44 111 ILE A N 1
ATOM 862 C CA . ILE A 1 111 ? -2.427 3.867 3.866 1.00 97.44 111 ILE A CA 1
ATOM 863 C C . ILE A 1 111 ? -1.527 5.071 4.126 1.00 97.44 111 ILE A C 1
ATOM 865 O O . ILE A 1 111 ? -0.534 5.273 3.437 1.00 97.44 111 ILE A O 1
ATOM 869 N N . GLY A 1 112 ? -1.893 5.893 5.104 1.00 95.75 112 GLY A N 1
ATOM 870 C CA . GLY A 1 112 ? -1.146 7.098 5.450 1.00 95.75 112 GLY A CA 1
ATOM 871 C C . GLY A 1 112 ? -0.563 7.071 6.858 1.00 95.75 112 GLY A C 1
ATOM 872 O O . GLY A 1 112 ? -0.881 6.200 7.671 1.00 95.75 112 GLY A O 1
ATOM 873 N N . PHE A 1 113 ? 0.286 8.055 7.152 1.00 95.19 113 PHE A N 1
ATOM 874 C CA . PHE A 1 113 ? 1.154 8.048 8.337 1.00 95.19 113 PHE A CA 1
ATOM 875 C C . PHE A 1 113 ? 1.024 9.314 9.212 1.00 95.19 113 PHE A C 1
ATOM 877 O O . PHE A 1 113 ? 1.611 9.390 10.289 1.00 95.19 113 PHE A O 1
ATOM 884 N N . ASP A 1 114 ? 0.195 10.284 8.809 1.00 93.75 114 ASP A N 1
ATOM 885 C CA . ASP A 1 114 ? -0.079 11.521 9.554 1.00 93.75 114 ASP A CA 1
ATOM 886 C C . ASP A 1 114 ? -1.277 11.348 10.511 1.00 93.75 114 ASP A C 1
ATOM 888 O O . ASP A 1 114 ? -2.438 11.166 10.125 1.00 93.75 114 ASP A O 1
ATOM 892 N N . SER A 1 115 ? -0.994 11.445 11.811 1.00 89.31 115 SER A N 1
ATOM 893 C CA . SER A 1 115 ? -1.989 11.277 12.876 1.00 89.31 115 SER A CA 1
ATOM 894 C C . SER A 1 115 ? -3.046 12.396 12.951 1.00 89.31 115 SER A C 1
ATOM 896 O O . SER A 1 115 ? -4.189 12.138 13.354 1.00 89.31 115 SER A O 1
ATOM 898 N N . ALA A 1 116 ? -2.712 13.621 12.545 1.00 91.75 116 ALA A N 1
ATOM 899 C CA . ALA A 1 116 ? -3.631 14.754 12.513 1.00 91.75 116 ALA A CA 1
ATOM 900 C C . ALA A 1 116 ? -4.581 14.649 11.315 1.00 91.75 116 ALA A C 1
ATOM 902 O O . ALA A 1 116 ? -5.792 14.858 11.460 1.00 91.75 116 ALA A O 1
ATOM 903 N N . LEU A 1 117 ? -4.069 14.262 10.145 1.00 92.56 117 LEU A N 1
ATOM 904 C CA . LEU A 1 117 ? -4.890 13.965 8.972 1.00 92.56 117 LEU A CA 1
ATOM 905 C C . LEU A 1 117 ? -5.810 12.768 9.239 1.00 92.56 117 LEU A C 1
ATOM 907 O O . LEU A 1 117 ? -7.018 12.857 9.007 1.00 92.56 117 LEU A O 1
ATOM 911 N N . ALA A 1 118 ? -5.287 11.708 9.858 1.00 91.19 118 ALA A N 1
ATOM 912 C CA . ALA A 1 118 ? -6.070 10.572 10.340 1.00 91.19 118 ALA A CA 1
ATOM 913 C C . ALA A 1 118 ? -7.240 10.993 11.243 1.00 91.19 118 ALA A C 1
ATOM 915 O O . ALA A 1 118 ? -8.358 10.489 11.108 1.00 91.19 118 ALA A O 1
ATOM 916 N N . GLN A 1 119 ? -7.015 11.926 12.174 1.00 90.12 119 GLN A N 1
ATOM 917 C CA . GLN A 1 119 ? -8.072 12.435 13.048 1.00 90.12 119 GLN A CA 1
ATOM 918 C C . GLN A 1 119 ? -9.150 13.198 12.270 1.00 90.12 119 GLN A C 1
ATOM 920 O O . GLN A 1 119 ? -10.337 13.010 12.547 1.00 90.12 119 GLN A O 1
ATOM 925 N N . LYS A 1 120 ? -8.767 14.004 11.274 1.00 91.06 120 LYS A N 1
ATOM 926 C CA . LYS A 1 120 ? -9.727 14.684 10.391 1.00 91.06 120 LYS A CA 1
ATOM 927 C C . LYS A 1 120 ? -10.583 13.672 9.627 1.00 91.06 120 LYS A C 1
ATOM 929 O O . LYS A 1 120 ? -11.800 13.813 9.635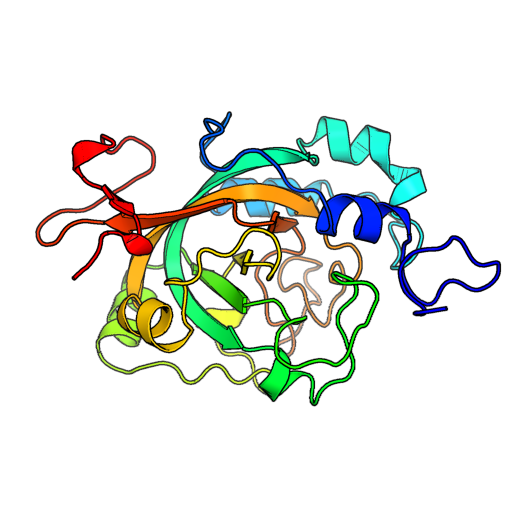 1.00 91.06 120 LYS A O 1
ATOM 934 N N . ILE A 1 121 ? -9.973 12.621 9.075 1.00 91.00 121 ILE A N 1
ATOM 935 C CA . ILE A 1 121 ? -10.668 11.551 8.336 1.00 91.00 121 ILE A CA 1
ATOM 936 C C . ILE A 1 121 ? -11.653 10.780 9.230 1.00 91.00 121 ILE A C 1
ATOM 938 O O . ILE A 1 121 ? -12.741 10.421 8.781 1.00 91.00 121 ILE A O 1
ATOM 942 N N . ARG A 1 122 ? -11.312 10.542 10.506 1.00 87.25 122 ARG A N 1
ATOM 943 C CA . ARG A 1 122 ? -12.242 9.914 11.468 1.00 87.25 122 ARG A CA 1
ATOM 944 C C . ARG A 1 122 ? -13.493 10.752 11.706 1.00 87.25 122 ARG A C 1
ATOM 946 O O . ARG A 1 122 ? -14.579 10.197 11.840 1.00 87.25 122 ARG A O 1
ATOM 953 N N . ASN A 1 123 ? -13.321 12.067 11.806 1.00 85.75 123 ASN A N 1
ATOM 954 C CA . ASN A 1 123 ? -14.393 12.990 12.175 1.00 85.75 123 ASN A CA 1
ATOM 955 C C . ASN A 1 123 ? -15.230 13.429 10.968 1.00 85.75 123 ASN A C 1
ATOM 957 O O . ASN A 1 123 ? -16.414 13.725 11.114 1.00 85.75 123 ASN A O 1
ATOM 961 N N . SER A 1 124 ? -14.618 13.439 9.787 1.00 80.00 124 SER A N 1
ATOM 962 C CA . SER A 1 124 ? -15.227 13.809 8.518 1.00 80.00 124 SER A CA 1
ATOM 963 C C . SER A 1 124 ? -14.767 12.800 7.473 1.00 80.00 124 SER A C 1
ATOM 965 O O . SER A 1 124 ? -13.583 12.793 7.136 1.00 80.00 124 SER A O 1
ATOM 967 N N . PRO A 1 125 ? -15.655 11.941 6.946 1.00 63.47 125 PRO A N 1
ATOM 968 C CA . PRO A 1 125 ? -15.235 10.958 5.967 1.00 63.47 125 PRO A CA 1
ATOM 969 C C . PRO A 1 125 ? -14.725 11.686 4.722 1.00 63.47 125 PRO A C 1
ATOM 971 O O . PRO A 1 125 ? -15.513 12.331 4.033 1.00 63.47 125 PRO A O 1
ATOM 974 N N . SER A 1 126 ? -13.422 11.588 4.435 1.00 59.19 126 SER A N 1
ATOM 975 C CA . SER A 1 126 ? -12.883 12.094 3.171 1.00 59.19 126 SER A CA 1
ATOM 976 C C . SER A 1 126 ? -13.558 11.329 2.040 1.00 59.19 126 SER A C 1
ATOM 978 O O . SER A 1 126 ? -13.568 10.093 2.045 1.00 59.19 126 SER A O 1
ATOM 980 N N . VAL A 1 127 ? -14.195 12.034 1.113 1.00 64.38 127 VAL A N 1
ATOM 981 C CA . VAL A 1 127 ? -14.636 11.409 -0.131 1.00 64.38 127 VAL A CA 1
ATOM 982 C C . VAL A 1 127 ? -13.389 11.325 -0.983 1.00 64.38 127 VAL A C 1
ATOM 984 O O . VAL A 1 127 ? -12.816 12.357 -1.309 1.00 64.38 127 VAL A O 1
ATOM 987 N N . HIS A 1 128 ? -12.962 10.104 -1.280 1.00 75.12 128 HIS A N 1
ATOM 988 C CA . HIS A 1 128 ? -11.923 9.903 -2.269 1.00 75.12 128 HIS A CA 1
ATOM 989 C C . HIS A 1 128 ? -12.377 10.530 -3.593 1.00 75.12 128 HIS A C 1
ATOM 991 O O . HIS A 1 128 ? -13.436 10.151 -4.104 1.00 75.12 128 HIS A O 1
ATOM 997 N N . ASP A 1 129 ? -11.623 11.505 -4.103 1.00 76.88 129 ASP A N 1
ATOM 998 C CA . ASP A 1 129 ? -11.857 12.124 -5.411 1.00 76.88 129 ASP A CA 1
ATOM 999 C C . ASP A 1 129 ? -10.654 11.852 -6.325 1.00 76.88 129 ASP A C 1
ATOM 1001 O O . ASP A 1 129 ? -9.680 12.606 -6.298 1.00 76.88 129 ASP A O 1
ATOM 1005 N N . PRO A 1 130 ? -10.729 10.816 -7.182 1.00 69.12 130 PRO A N 1
ATOM 1006 C CA . PRO A 1 130 ? -9.665 10.504 -8.133 1.00 69.12 130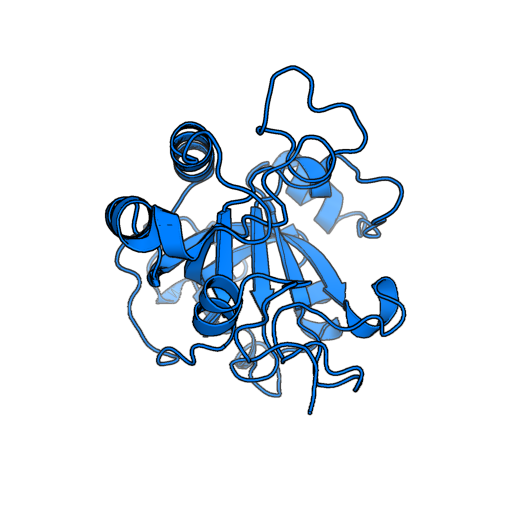 PRO A CA 1
ATOM 1007 C C . PRO A 1 130 ? -9.353 11.645 -9.113 1.00 69.12 130 PRO A C 1
ATOM 1009 O O . PRO A 1 130 ? -8.327 11.614 -9.784 1.00 69.12 130 PRO A O 1
ATOM 1012 N N . LYS A 1 131 ? -10.253 12.627 -9.278 1.00 74.75 131 LYS A N 1
ATOM 1013 C CA . LYS A 1 131 ? -10.064 13.750 -10.212 1.00 74.75 131 LYS A CA 1
ATOM 1014 C C . LYS A 1 131 ? -9.389 14.953 -9.569 1.00 74.75 131 LYS A C 1
ATOM 1016 O O . LYS A 1 131 ? -8.812 15.765 -10.289 1.00 74.75 131 LYS A O 1
ATOM 1021 N N . HIS A 1 132 ? -9.501 15.085 -8.252 1.00 81.31 132 HIS A N 1
ATOM 1022 C CA . HIS A 1 132 ? -8.917 16.176 -7.478 1.00 81.31 132 HIS A CA 1
ATOM 1023 C C . HIS A 1 132 ? -8.325 15.589 -6.196 1.00 81.31 132 HIS A C 1
ATOM 1025 O O . HIS A 1 132 ? -8.917 15.741 -5.122 1.00 81.31 132 HIS A O 1
ATOM 1031 N N . PRO A 1 133 ? -7.192 14.875 -6.313 1.00 85.81 133 PRO A N 1
ATOM 1032 C CA . PRO A 1 133 ? -6.581 14.211 -5.176 1.00 85.81 133 PRO A CA 1
ATOM 1033 C C . PRO A 1 133 ? -6.267 15.229 -4.081 1.00 85.81 133 PRO A C 1
ATOM 1035 O O . PRO A 1 133 ? -5.703 16.296 -4.331 1.00 85.81 133 PRO A O 1
ATOM 1038 N N . GLY A 1 134 ? -6.696 14.917 -2.862 1.00 88.94 134 GLY A N 1
ATOM 1039 C CA . GLY A 1 134 ? -6.393 15.718 -1.693 1.00 88.94 134 GLY A CA 1
ATOM 1040 C C . GLY A 1 134 ? -5.102 15.264 -1.027 1.00 88.94 134 GLY A C 1
ATOM 1041 O O . GLY A 1 134 ? -4.427 14.330 -1.454 1.00 88.94 134 GLY A O 1
ATOM 1042 N N . LEU A 1 135 ? -4.804 15.890 0.111 1.00 90.00 135 LEU A N 1
ATOM 1043 C CA . LEU A 1 135 ? -3.636 15.534 0.914 1.00 90.00 135 LEU A CA 1
ATOM 1044 C C . LEU A 1 135 ? -3.655 14.058 1.357 1.00 90.00 135 LEU A C 1
ATOM 1046 O O . LEU A 1 135 ? -2.603 13.454 1.514 1.00 90.00 135 LEU A O 1
ATOM 1050 N N . ALA A 1 136 ? -4.840 13.476 1.573 1.00 91.50 136 ALA A N 1
ATOM 1051 C CA . ALA A 1 136 ? -4.967 12.074 1.965 1.00 91.50 136 ALA A CA 1
ATOM 1052 C C . ALA A 1 136 ? -4.496 11.134 0.850 1.00 91.50 136 ALA A C 1
ATOM 1054 O O . ALA A 1 136 ? -3.735 10.216 1.118 1.00 91.50 136 ALA A O 1
ATOM 1055 N N . GLU A 1 137 ? -4.903 11.382 -0.388 1.00 91.25 137 GLU A N 1
ATOM 1056 C CA . GLU A 1 137 ? -4.415 10.665 -1.559 1.00 91.25 137 GLU A CA 1
ATOM 1057 C C . GLU A 1 137 ? -2.894 10.839 -1.691 1.00 91.25 137 GLU A C 1
ATOM 1059 O O . GLU A 1 137 ? -2.142 9.872 -1.549 1.00 91.25 137 GLU A O 1
ATOM 1064 N N . GLN A 1 138 ? -2.448 12.091 -1.811 1.00 91.69 138 GLN A N 1
ATOM 1065 C CA . GLN A 1 138 ? -1.060 12.468 -2.111 1.00 91.69 138 GLN A CA 1
ATOM 1066 C C . GLN A 1 138 ? -0.025 11.965 -1.099 1.00 91.69 138 GLN A C 1
ATOM 1068 O O . GLN A 1 138 ? 1.128 11.776 -1.455 1.00 91.69 138 GLN A O 1
ATOM 1073 N N . THR A 1 139 ? -0.421 11.744 0.158 1.00 92.81 139 THR A N 1
ATOM 1074 C CA . THR A 1 139 ? 0.487 11.319 1.245 1.00 92.81 139 THR A CA 1
ATOM 1075 C C . THR A 1 139 ? 0.296 9.863 1.668 1.00 92.81 139 THR A C 1
ATOM 1077 O O . THR A 1 139 ? 0.762 9.453 2.735 1.00 92.81 139 THR A O 1
ATOM 1080 N N . SER A 1 140 ? -0.429 9.078 0.871 1.00 94.50 140 SER A N 1
ATOM 1081 C CA . SER A 1 140 ? -0.675 7.668 1.158 1.00 94.50 140 SER A CA 1
ATOM 1082 C C . SER A 1 140 ? 0.055 6.746 0.193 1.00 94.50 140 SER A C 1
ATOM 1084 O O . SER A 1 140 ? 0.180 7.039 -0.996 1.00 94.50 140 SER A O 1
ATOM 1086 N N . VAL A 1 141 ? 0.495 5.608 0.722 1.00 96.50 141 VAL A N 1
ATOM 1087 C CA . VAL A 1 141 ? 0.949 4.472 -0.082 1.00 96.50 141 VAL A CA 1
ATOM 1088 C C . VAL A 1 141 ? -0.252 3.597 -0.414 1.00 96.50 141 VAL A C 1
ATOM 1090 O O . VAL A 1 141 ? -1.178 3.463 0.398 1.00 96.50 141 VAL A O 1
ATOM 1093 N N . VAL A 1 142 ? -0.256 3.017 -1.610 1.00 96.50 142 VAL A N 1
ATOM 1094 C CA . VAL A 1 142 ? -1.384 2.214 -2.085 1.00 96.50 142 VAL A CA 1
ATOM 1095 C C . VAL A 1 142 ? -1.221 0.765 -1.628 1.00 96.50 142 VAL A C 1
ATOM 1097 O O . VAL A 1 142 ? -0.136 0.185 -1.650 1.00 96.50 142 VAL A O 1
ATOM 1100 N N . ALA A 1 143 ? -2.324 0.168 -1.192 1.00 97.62 143 ALA A N 1
ATOM 1101 C CA . ALA A 1 143 ? -2.449 -1.271 -1.039 1.00 97.62 143 ALA A CA 1
ATOM 1102 C C . ALA A 1 143 ? -3.700 -1.753 -1.775 1.00 97.62 143 ALA A C 1
ATOM 1104 O O . ALA A 1 143 ? -4.769 -1.153 -1.639 1.00 97.62 143 ALA A O 1
ATOM 1105 N N . GLU A 1 144 ? -3.588 -2.847 -2.519 1.00 96.06 144 GLU A N 1
ATOM 1106 C CA . GLU A 1 144 ? -4.655 -3.329 -3.399 1.00 96.06 144 GLU A CA 1
ATOM 1107 C C . GLU A 1 144 ? -5.148 -4.714 -2.950 1.00 96.06 144 GLU A C 1
ATOM 1109 O O . GLU A 1 144 ? -4.405 -5.698 -2.851 1.00 96.06 144 GLU A O 1
ATOM 1114 N N . MET A 1 145 ? -6.444 -4.802 -2.639 1.00 95.00 145 MET A N 1
ATOM 1115 C CA . MET A 1 145 ? -7.115 -6.069 -2.346 1.00 95.00 145 MET A CA 1
ATOM 1116 C C . MET A 1 145 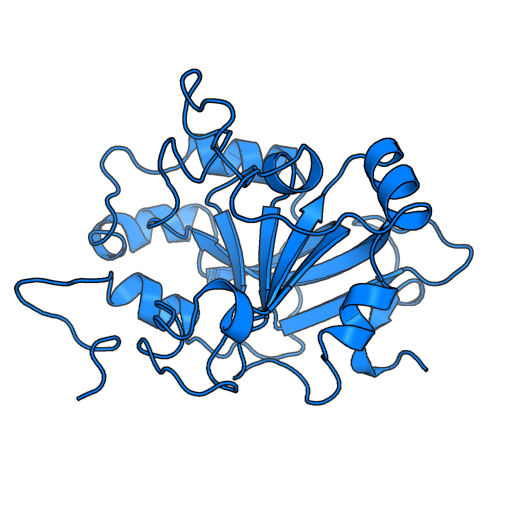? -7.697 -6.652 -3.625 1.00 95.00 145 MET A C 1
ATOM 1118 O O . MET A 1 145 ? -8.788 -6.255 -4.044 1.00 95.00 145 MET A O 1
ATOM 1122 N N . THR A 1 146 ? -7.004 -7.631 -4.199 1.00 90.94 146 THR A N 1
ATOM 1123 C CA . THR A 1 146 ? -7.459 -8.279 -5.427 1.00 90.94 146 THR A CA 1
ATOM 1124 C C . THR A 1 146 ? -8.570 -9.304 -5.173 1.00 90.94 146 THR A C 1
ATOM 1126 O O . THR A 1 146 ? -8.550 -9.986 -4.139 1.00 90.94 146 THR A O 1
ATOM 1129 N N . PRO A 1 147 ? -9.552 -9.476 -6.083 1.00 87.69 147 PRO A N 1
ATOM 1130 C CA . PRO A 1 147 ? -10.646 -10.432 -5.914 1.00 87.69 147 PRO A CA 1
ATOM 1131 C C . PRO A 1 147 ? -10.217 -11.854 -5.557 1.00 87.69 147 PRO A C 1
ATOM 1133 O O . PRO A 1 147 ? -10.939 -12.545 -4.841 1.00 87.69 147 PRO A O 1
ATOM 1136 N N . HIS A 1 148 ? -9.053 -12.290 -6.042 1.00 83.62 148 HIS A N 1
ATOM 1137 C CA . HIS A 1 148 ? -8.558 -13.652 -5.854 1.00 83.62 148 HIS A CA 1
ATOM 1138 C C . HIS A 1 148 ? -8.007 -13.929 -4.446 1.00 83.62 148 HIS A C 1
ATOM 1140 O O . HIS A 1 148 ? -8.056 -15.074 -4.002 1.00 83.62 148 HIS A O 1
ATOM 1146 N N . THR A 1 149 ? -7.519 -12.911 -3.730 1.00 83.50 149 THR A N 1
ATOM 1147 C CA . THR A 1 149 ? -7.028 -13.045 -2.343 1.00 83.50 149 THR A CA 1
ATOM 1148 C C . THR A 1 149 ? -8.014 -12.493 -1.312 1.00 83.50 149 THR A C 1
ATOM 1150 O O . THR A 1 149 ? -7.906 -12.791 -0.121 1.00 83.50 149 THR A O 1
ATOM 1153 N N . ARG A 1 150 ? -8.996 -11.700 -1.755 1.00 87.88 150 ARG A N 1
ATOM 1154 C CA . ARG A 1 150 ? -9.981 -11.034 -0.904 1.00 87.88 150 ARG A CA 1
ATOM 1155 C C . ARG A 1 150 ? -10.933 -12.032 -0.241 1.00 87.88 150 ARG A C 1
ATOM 1157 O O . ARG A 1 150 ? -11.706 -12.720 -0.904 1.00 87.88 150 ARG A O 1
ATOM 1164 N N . ASP A 1 151 ? -10.961 -12.031 1.091 1.00 91.81 151 ASP A N 1
ATOM 1165 C CA . ASP A 1 151 ? -11.973 -12.763 1.861 1.00 91.81 151 ASP A CA 1
ATOM 1166 C C . ASP A 1 151 ? -13.386 -12.254 1.515 1.00 91.81 151 ASP A C 1
ATOM 1168 O O . ASP A 1 151 ? -13.603 -11.054 1.343 1.00 91.81 151 ASP A O 1
ATOM 1172 N N . ALA A 1 152 ? -14.385 -13.138 1.456 1.00 92.31 152 ALA A N 1
ATOM 1173 C CA . ALA A 1 152 ? -15.763 -12.759 1.122 1.00 92.31 152 ALA A CA 1
ATOM 1174 C C . ALA A 1 152 ? -16.351 -11.696 2.071 1.00 92.31 152 ALA A C 1
ATOM 1176 O O . ALA A 1 152 ? -17.251 -10.941 1.691 1.00 92.31 152 ALA A O 1
ATOM 1177 N N . LYS A 1 153 ? -15.850 -11.610 3.310 1.00 95.31 153 LYS A N 1
ATOM 1178 C CA . LYS A 1 153 ? -16.245 -10.566 4.257 1.00 95.31 153 LYS A CA 1
ATOM 1179 C C . LYS A 1 153 ? -15.587 -9.227 3.954 1.00 95.31 153 LYS A C 1
ATOM 1181 O O . LYS A 1 153 ? -16.129 -8.218 4.389 1.00 95.31 153 LYS A O 1
ATOM 1186 N N . TRP A 1 154 ? -14.471 -9.149 3.236 1.00 94.94 154 TRP A N 1
ATOM 1187 C CA . TRP A 1 154 ? -13.822 -7.880 2.901 1.00 94.94 154 TRP A CA 1
ATOM 1188 C C . TRP A 1 154 ? -14.672 -7.118 1.884 1.00 94.94 154 TRP A C 1
ATOM 1190 O O . TRP A 1 154 ? -14.603 -7.320 0.679 1.00 94.94 154 TRP A O 1
ATOM 1200 N N . THR A 1 155 ? -15.514 -6.228 2.397 1.00 93.69 155 THR A N 1
ATOM 1201 C CA . THR A 1 155 ? -16.405 -5.381 1.605 1.00 93.69 155 THR A CA 1
ATOM 1202 C C . THR A 1 155 ? -16.003 -3.924 1.761 1.00 93.69 155 THR A C 1
ATOM 1204 O O . THR A 1 155 ? -15.575 -3.502 2.839 1.00 93.69 155 THR A O 1
ATOM 1207 N N . VAL A 1 156 ? -16.247 -3.123 0.723 1.00 92.12 156 VAL A N 1
ATOM 1208 C CA . VAL A 1 156 ? -16.069 -1.659 0.743 1.00 92.12 156 VAL A CA 1
ATOM 1209 C C . VAL A 1 156 ? -16.738 -1.036 1.970 1.00 92.12 156 VAL A C 1
ATOM 1211 O O . VAL A 1 156 ? -16.168 -0.161 2.614 1.00 92.12 156 VAL A O 1
ATOM 1214 N N . ALA A 1 157 ? -17.927 -1.513 2.351 1.00 93.12 157 ALA A N 1
ATOM 1215 C CA . ALA A 1 157 ? -18.640 -1.026 3.528 1.00 93.12 157 ALA A CA 1
ATOM 1216 C C . ALA A 1 157 ? -17.911 -1.338 4.848 1.00 93.12 157 ALA A C 1
ATOM 1218 O O . ALA A 1 157 ? -17.903 -0.500 5.750 1.00 93.12 157 ALA A O 1
ATOM 1219 N N . ARG A 1 158 ? -17.304 -2.526 4.994 1.00 95.50 158 ARG A N 1
ATOM 1220 C CA . ARG A 1 158 ? -16.511 -2.880 6.186 1.00 95.50 158 ARG A CA 1
ATOM 1221 C C . ARG A 1 158 ? -15.199 -2.116 6.249 1.00 95.50 158 ARG A C 1
ATOM 1223 O O . ARG A 1 158 ? -14.860 -1.647 7.332 1.00 95.50 158 ARG A O 1
ATOM 1230 N N . LEU A 1 159 ? -14.513 -1.963 5.117 1.00 95.50 159 LEU A N 1
ATOM 1231 C CA . LEU A 1 159 ? -13.281 -1.180 4.997 1.00 95.50 159 LEU A CA 1
ATOM 1232 C C . LEU A 1 159 ? -13.534 0.294 5.331 1.00 95.50 159 LEU A C 1
ATOM 1234 O O . LEU A 1 159 ? -12.850 0.866 6.173 1.00 95.50 159 LEU A O 1
ATOM 1238 N N . ASN A 1 160 ? -14.600 0.888 4.784 1.00 93.69 160 ASN A N 1
ATOM 1239 C CA . ASN A 1 160 ? -14.953 2.284 5.050 1.00 93.69 160 ASN A CA 1
ATOM 1240 C C . ASN A 1 160 ? -15.223 2.583 6.533 1.00 93.69 160 ASN A C 1
ATOM 1242 O O . ASN A 1 160 ? -14.978 3.706 6.973 1.00 93.69 160 ASN A O 1
ATOM 1246 N N . ARG A 1 161 ? -15.680 1.594 7.320 1.00 93.81 161 ARG A N 1
ATOM 1247 C CA . ARG A 1 161 ? -15.837 1.715 8.786 1.00 93.81 161 ARG A CA 1
ATOM 1248 C C . ARG A 1 161 ? -14.510 1.751 9.551 1.00 93.81 161 ARG A C 1
ATOM 1250 O O . ARG A 1 161 ? -14.514 2.023 10.754 1.00 93.81 161 ARG A O 1
ATOM 1257 N N . GLN A 1 162 ? -13.396 1.453 8.887 1.00 95.44 162 GLN A N 1
ATOM 1258 C CA . GLN A 1 162 ? -12.053 1.489 9.469 1.00 95.44 162 GLN A CA 1
ATOM 1259 C C . GLN A 1 162 ? -11.268 2.738 9.070 1.00 95.44 162 GLN A C 1
ATOM 1261 O O . GLN A 1 162 ? -10.142 2.901 9.531 1.00 95.44 162 GLN A O 1
ATOM 1266 N N . ARG A 1 163 ? -11.842 3.637 8.258 1.00 94.44 163 ARG A N 1
ATOM 1267 C CA . ARG A 1 163 ? -11.165 4.882 7.887 1.00 94.44 163 ARG A CA 1
ATOM 1268 C C . ARG A 1 163 ? -10.788 5.697 9.119 1.00 94.44 163 ARG A C 1
ATOM 1270 O O . ARG A 1 163 ? -11.547 5.802 10.084 1.00 94.44 163 ARG A O 1
ATOM 1277 N N . GLY A 1 164 ? -9.577 6.232 9.081 1.00 93.81 164 GLY A N 1
ATOM 1278 C CA . GLY A 1 164 ? -8.952 6.966 10.162 1.00 93.81 164 GLY A CA 1
ATOM 1279 C C . GLY A 1 164 ? -8.536 6.103 11.369 1.00 93.81 164 GLY A C 1
ATOM 1280 O O . GLY A 1 164 ? -8.059 6.643 12.369 1.00 93.81 164 GLY A O 1
ATOM 1281 N N . LYS A 1 165 ? -8.692 4.771 11.319 1.00 94.81 165 LYS A N 1
ATOM 1282 C CA . LYS A 1 165 ? -8.148 3.846 12.329 1.00 94.81 165 LYS A CA 1
ATOM 1283 C C . LYS A 1 165 ? -6.778 3.329 11.913 1.00 94.81 165 LYS A C 1
ATOM 1285 O O . LYS A 1 165 ? -6.490 3.214 10.726 1.00 94.81 165 LYS A O 1
ATOM 1290 N N . GLN A 1 166 ? -5.970 2.972 12.910 1.00 96.25 166 GLN A N 1
ATOM 1291 C CA . GLN A 1 166 ? -4.702 2.295 12.670 1.00 96.25 166 GLN A CA 1
ATOM 1292 C C . GLN A 1 166 ? -4.948 0.884 12.136 1.00 96.25 166 GLN A C 1
ATOM 1294 O O . GLN A 1 166 ? -5.785 0.141 12.666 1.00 96.25 166 GLN A O 1
ATOM 1299 N N . VAL A 1 167 ? -4.214 0.534 11.091 1.00 97.50 167 VAL A N 1
ATOM 1300 C CA . VAL A 1 167 ? -4.317 -0.730 10.370 1.00 97.50 167 VAL A CA 1
ATOM 1301 C C . VAL A 1 167 ? -2.927 -1.300 10.123 1.00 97.50 167 VAL A C 1
ATOM 1303 O O . VAL A 1 167 ? -1.950 -0.560 10.025 1.00 97.50 167 VAL A O 1
ATOM 1306 N N . LYS A 1 168 ? -2.860 -2.626 10.039 1.00 97.75 168 LYS A N 1
ATOM 1307 C CA . LYS A 1 168 ? -1.703 -3.380 9.566 1.00 97.75 168 LYS A CA 1
ATOM 1308 C C . LYS A 1 168 ? -2.147 -4.113 8.309 1.00 97.75 168 LYS A C 1
ATOM 1310 O O . LYS A 1 168 ? -3.059 -4.938 8.370 1.00 97.75 168 LYS A O 1
ATOM 1315 N N . VAL A 1 169 ? -1.540 -3.778 7.184 1.00 98.00 169 VAL A N 1
ATOM 1316 C CA . VAL A 1 169 ? -1.790 -4.415 5.889 1.00 98.00 169 VAL A CA 1
ATOM 1317 C C . VAL A 1 169 ? -0.612 -5.320 5.589 1.00 98.00 169 VAL A C 1
ATOM 1319 O O . VAL A 1 169 ? 0.522 -4.891 5.742 1.00 98.00 169 VAL A O 1
ATOM 1322 N N . ILE A 1 170 ? -0.867 -6.568 5.214 1.00 98.00 170 ILE A N 1
ATOM 1323 C CA . ILE A 1 170 ? 0.169 -7.539 4.859 1.00 98.00 170 ILE A CA 1
ATOM 1324 C C . ILE A 1 170 ? -0.099 -8.002 3.438 1.00 98.00 170 ILE A C 1
ATOM 1326 O O . ILE A 1 170 ? -1.241 -8.310 3.090 1.00 98.00 170 ILE A O 1
ATOM 1330 N N . GLY A 1 171 ? 0.951 -8.056 2.635 1.00 97.56 171 GLY A N 1
ATOM 1331 C CA . GLY A 1 171 ? 0.892 -8.500 1.254 1.00 97.56 171 GLY A CA 1
ATOM 1332 C C . GLY A 1 171 ? 2.269 -8.450 0.620 1.00 97.56 171 GLY A C 1
ATOM 1333 O O . GLY A 1 171 ? 3.275 -8.278 1.305 1.00 97.56 171 GLY A O 1
ATOM 1334 N N . GLN A 1 172 ? 2.309 -8.631 -0.685 1.00 97.38 172 GLN A N 1
ATOM 1335 C CA . GLN A 1 172 ? 3.551 -8.611 -1.441 1.00 97.38 172 GLN A CA 1
ATOM 1336 C C . GLN A 1 172 ? 3.945 -7.173 -1.792 1.00 97.38 172 GLN A C 1
ATOM 1338 O O . GLN A 1 172 ? 3.099 -6.393 -2.211 1.00 97.38 172 GLN A O 1
ATOM 1343 N N . LEU A 1 173 ? 5.214 -6.815 -1.586 1.00 98.00 173 LEU A N 1
ATOM 1344 C CA . LEU A 1 173 ? 5.755 -5.542 -2.065 1.00 98.00 173 LEU A CA 1
ATOM 1345 C C . LEU A 1 173 ? 5.918 -5.611 -3.586 1.00 98.00 173 LEU A C 1
ATOM 1347 O O . LEU A 1 173 ? 6.447 -6.600 -4.104 1.00 98.00 173 LEU A O 1
ATOM 1351 N N . LEU A 1 174 ? 5.475 -4.570 -4.283 1.00 96.62 174 LEU A N 1
ATOM 1352 C CA . LEU A 1 174 ? 5.487 -4.492 -5.740 1.00 96.62 174 LEU A CA 1
ATOM 1353 C C . LEU A 1 174 ? 5.722 -3.054 -6.200 1.00 96.62 174 LEU A C 1
ATOM 1355 O O . LEU A 1 174 ? 5.142 -2.139 -5.622 1.00 96.62 174 LEU A O 1
ATOM 1359 N N . LEU A 1 175 ? 6.509 -2.849 -7.256 1.00 96.88 175 LEU A N 1
ATOM 1360 C CA . LEU A 1 175 ? 6.531 -1.570 -7.963 1.00 96.88 175 LEU A CA 1
ATOM 1361 C C . LEU A 1 175 ? 5.470 -1.575 -9.070 1.00 96.88 175 LEU A C 1
ATOM 1363 O O . LEU A 1 175 ? 5.636 -2.249 -10.089 1.00 96.88 175 LEU A O 1
ATOM 1367 N N . ASP A 1 176 ? 4.412 -0.771 -8.956 1.00 94.31 176 ASP A N 1
ATOM 1368 C CA . ASP A 1 176 ? 3.555 -0.532 -10.119 1.00 94.31 176 ASP A CA 1
ATOM 1369 C C . ASP A 1 176 ? 4.200 0.516 -11.031 1.00 94.31 176 ASP A C 1
ATOM 1371 O O . ASP A 1 176 ? 3.944 1.719 -10.965 1.00 94.31 176 ASP A O 1
ATOM 1375 N N . ASN A 1 177 ? 5.049 0.042 -11.941 1.00 93.44 177 ASN A N 1
ATOM 1376 C CA . ASN A 1 177 ? 5.771 0.884 -12.893 1.0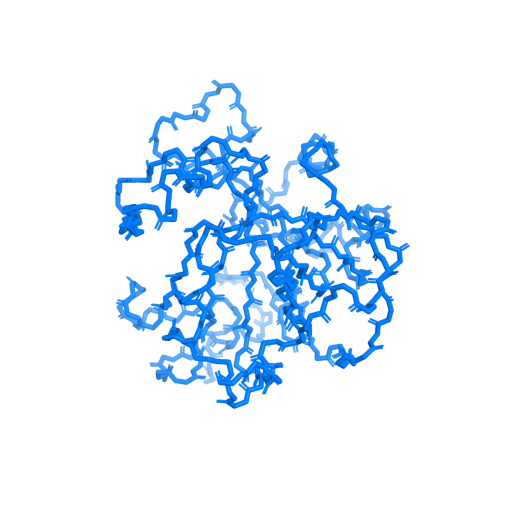0 93.44 177 ASN A CA 1
ATOM 1377 C C . ASN A 1 177 ? 4.859 1.625 -13.892 1.00 93.44 177 ASN A C 1
ATOM 1379 O O . ASN A 1 177 ? 5.349 2.454 -14.662 1.00 93.44 177 ASN A O 1
ATOM 1383 N N . VAL A 1 178 ? 3.550 1.346 -13.931 1.00 90.12 178 VAL A N 1
ATOM 1384 C CA . VAL A 1 178 ? 2.600 2.200 -14.659 1.00 90.12 178 VAL A CA 1
ATOM 1385 C C . VAL A 1 178 ? 2.426 3.541 -13.947 1.00 90.12 178 VAL A C 1
ATOM 1387 O O . VAL A 1 178 ? 2.206 4.548 -14.624 1.00 90.12 178 VAL A O 1
ATOM 1390 N N . HIS A 1 179 ? 2.585 3.555 -12.625 1.00 92.25 179 HIS A N 1
ATOM 1391 C CA . HIS A 1 179 ? 2.400 4.707 -11.749 1.00 92.25 179 HIS A CA 1
ATOM 1392 C C . HIS A 1 179 ? 3.692 5.451 -11.399 1.00 92.25 179 HIS A C 1
ATOM 1394 O O . HIS A 1 179 ? 3.610 6.537 -10.843 1.00 92.25 179 HIS A O 1
ATOM 1400 N N . ALA A 1 180 ? 4.860 4.951 -11.816 1.00 92.50 180 ALA A N 1
ATOM 1401 C CA . ALA A 1 180 ? 6.137 5.669 -11.737 1.00 92.50 180 ALA A CA 1
ATOM 1402 C C . ALA A 1 180 ? 6.191 6.824 -12.765 1.00 92.50 180 ALA A C 1
ATOM 1404 O O . ALA A 1 180 ? 6.841 6.728 -13.812 1.00 92.50 180 ALA A O 1
ATOM 1405 N N . ASN A 1 181 ? 5.403 7.878 -12.534 1.00 90.69 181 ASN A N 1
ATOM 1406 C CA . ASN A 1 181 ? 5.296 9.055 -13.394 1.00 90.69 181 ASN A CA 1
ATOM 1407 C C . ASN A 1 181 ? 4.749 10.287 -12.644 1.00 90.69 181 ASN A C 1
ATOM 1409 O O . ASN A 1 181 ? 3.966 10.154 -11.710 1.00 90.69 181 ASN A O 1
ATOM 1413 N N . LEU A 1 182 ? 5.050 11.483 -13.168 1.00 89.00 182 LEU A N 1
ATOM 1414 C CA . LEU A 1 182 ? 4.694 12.799 -12.597 1.00 89.00 182 LEU A CA 1
ATOM 1415 C C . LEU A 1 182 ? 3.203 13.038 -12.286 1.00 89.00 182 LEU A C 1
ATOM 1417 O O . LEU A 1 182 ? 2.881 13.972 -11.554 1.00 89.00 182 LEU A O 1
ATOM 1421 N N . ASN A 1 183 ? 2.281 12.296 -12.909 1.00 88.56 183 ASN A N 1
ATOM 1422 C CA . ASN A 1 183 ? 0.840 12.520 -12.733 1.00 88.56 183 ASN A CA 1
ATOM 1423 C C . ASN A 1 183 ? 0.213 11.608 -11.683 1.00 88.56 183 ASN A C 1
ATOM 1425 O O . ASN A 1 183 ? -0.892 11.899 -11.238 1.00 88.56 183 ASN A O 1
ATOM 1429 N N . ASP A 1 184 ? 0.872 10.508 -11.337 1.00 90.62 184 ASP A N 1
ATOM 1430 C CA . ASP A 1 184 ? 0.375 9.580 -10.330 1.00 90.62 184 ASP A CA 1
ATOM 1431 C C . ASP A 1 184 ? 1.169 9.756 -9.040 1.00 90.62 184 ASP A C 1
ATOM 1433 O O . ASP A 1 184 ? 0.585 10.014 -7.989 1.00 90.62 184 ASP A O 1
ATOM 1437 N N . ASP A 1 185 ? 2.490 9.687 -9.140 1.00 91.56 185 ASP A N 1
ATOM 1438 C CA . ASP A 1 185 ? 3.414 9.629 -8.019 1.00 91.56 185 ASP A CA 1
ATOM 1439 C C . ASP A 1 185 ? 3.954 11.016 -7.639 1.00 91.56 185 ASP A C 1
ATOM 1441 O O . ASP A 1 185 ? 4.533 11.735 -8.458 1.00 91.56 185 ASP A O 1
ATOM 1445 N N . CYS A 1 186 ? 3.703 11.396 -6.387 1.00 91.44 186 CYS A N 1
ATOM 1446 C CA . CYS A 1 186 ? 4.055 12.689 -5.815 1.00 91.44 186 CYS A CA 1
ATOM 1447 C C . CYS A 1 186 ? 5.528 12.813 -5.420 1.00 91.44 186 CYS A C 1
ATOM 1449 O O . CYS A 1 186 ? 5.987 13.939 -5.249 1.00 91.44 186 CYS A O 1
ATOM 1451 N N . GLU A 1 187 ? 6.255 11.703 -5.292 1.00 88.44 187 GLU A N 1
ATOM 1452 C CA . GLU A 1 187 ? 7.687 11.697 -4.962 1.00 88.44 187 GLU A CA 1
ATOM 1453 C C . GLU A 1 187 ? 8.560 11.423 -6.203 1.00 88.44 187 GLU A C 1
ATOM 1455 O O . GLU A 1 187 ? 9.785 11.482 -6.131 1.00 88.44 187 GLU A O 1
ATOM 1460 N N . PHE A 1 188 ? 7.947 11.204 -7.376 1.00 84.56 188 PHE A N 1
ATOM 1461 C CA . PHE A 1 188 ? 8.658 10.870 -8.617 1.00 84.56 188 PHE A CA 1
ATOM 1462 C C . PHE A 1 188 ? 9.711 11.915 -9.026 1.00 84.56 188 PHE A C 1
ATOM 1464 O O . PHE A 1 188 ? 10.752 11.580 -9.597 1.00 84.56 188 PHE A O 1
ATOM 1471 N N . SER A 1 189 ? 9.423 13.202 -8.809 1.00 79.88 189 SER A N 1
ATOM 1472 C CA . SER A 1 189 ? 10.393 14.291 -8.949 1.00 79.88 189 SER A CA 1
ATOM 1473 C C . SER A 1 189 ? 9.898 15.575 -8.279 1.00 79.88 189 SER A C 1
ATOM 1475 O O . SER A 1 189 ? 8.705 15.735 -8.033 1.00 79.88 189 SER A O 1
ATOM 1477 N N . ASP A 1 190 ? 10.792 16.556 -8.118 1.00 76.38 190 ASP A N 1
ATOM 1478 C CA . ASP A 1 190 ? 10.450 17.913 -7.656 1.00 76.38 190 ASP A CA 1
ATOM 1479 C C . ASP A 1 190 ? 9.395 18.629 -8.535 1.00 76.38 190 ASP A C 1
ATOM 1481 O O . ASP A 1 190 ? 8.827 19.649 -8.137 1.00 76.38 190 ASP A O 1
ATOM 1485 N N . GLU A 1 191 ? 9.146 18.132 -9.753 1.00 75.06 191 GLU A N 1
ATOM 1486 C CA . GLU A 1 191 ? 8.147 18.661 -10.688 1.00 75.06 191 GLU A CA 1
ATOM 1487 C C . GLU A 1 191 ? 6.777 17.980 -10.560 1.00 75.06 191 GLU A C 1
ATOM 1489 O O . GLU A 1 191 ? 5.839 18.392 -11.254 1.00 75.06 191 GLU A O 1
ATOM 1494 N N . ALA A 1 192 ? 6.640 16.953 -9.711 1.00 76.00 192 ALA A N 1
ATOM 1495 C CA . ALA A 1 192 ? 5.363 16.314 -9.420 1.00 76.00 192 ALA A CA 1
ATOM 1496 C C . ALA A 1 192 ? 4.389 17.373 -8.867 1.00 76.00 192 ALA A C 1
ATOM 1498 O O . ALA A 1 192 ? 4.473 17.843 -7.734 1.00 76.00 192 ALA A O 1
ATOM 1499 N N . GLY A 1 193 ? 3.506 17.856 -9.745 1.00 64.81 193 GLY A N 1
ATOM 1500 C CA . GLY A 1 193 ? 2.590 18.951 -9.450 1.00 64.81 193 GLY A CA 1
ATOM 1501 C C . GLY A 1 193 ? 1.375 18.491 -8.647 1.00 64.81 193 GLY A C 1
ATOM 1502 O O . GLY A 1 193 ? 1.174 17.309 -8.390 1.00 64.81 193 GLY A O 1
ATOM 1503 N N . GLY A 1 194 ? 0.473 19.425 -8.332 1.00 69.56 194 GLY A N 1
ATOM 1504 C CA . GLY A 1 194 ? -0.726 19.154 -7.523 1.00 69.56 194 GLY A CA 1
ATOM 1505 C C . GLY A 1 194 ? -1.759 18.176 -8.115 1.00 69.56 194 GLY A C 1
ATOM 1506 O O . GLY A 1 194 ? -2.835 18.044 -7.539 1.00 69.56 194 GLY A O 1
ATOM 1507 N N . SER A 1 195 ? -1.480 17.539 -9.258 1.00 80.00 195 SER A N 1
ATOM 1508 C CA . SER A 1 195 ? -2.309 16.489 -9.866 1.00 80.00 195 SER A CA 1
ATOM 1509 C C . SER A 1 195 ? -1.857 15.065 -9.534 1.00 80.00 195 SER A C 1
ATOM 1511 O O . SER A 1 195 ? -2.625 14.147 -9.813 1.00 80.00 195 SER A O 1
ATOM 1513 N N . CYS A 1 196 ? -0.664 14.877 -8.955 1.00 89.25 196 CYS A N 1
ATOM 1514 C CA . CYS A 1 196 ? -0.261 13.589 -8.391 1.00 89.25 196 CYS A CA 1
ATOM 1515 C C . CYS A 1 196 ? -1.228 13.174 -7.271 1.00 89.25 196 CYS A C 1
ATOM 1517 O O . CYS A 1 196 ? -1.902 14.022 -6.668 1.00 89.25 196 CYS A O 1
ATOM 1519 N N . TRP A 1 197 ? -1.328 11.874 -7.000 1.00 89.38 197 TRP A N 1
ATOM 1520 C CA . TRP A 1 197 ? -2.338 11.343 -6.084 1.00 89.38 197 TRP A CA 1
ATOM 1521 C C . TRP A 1 197 ? -1.881 10.197 -5.187 1.00 89.38 197 TRP A C 1
ATOM 1523 O O . TRP A 1 197 ? -2.681 9.732 -4.382 1.00 89.38 197 TRP A O 1
ATOM 1533 N N . ARG A 1 198 ? -0.633 9.747 -5.271 1.00 91.31 198 ARG A N 1
ATOM 1534 C CA . ARG A 1 198 ? -0.063 8.763 -4.343 1.00 91.31 198 ARG A CA 1
ATOM 1535 C C . ARG A 1 198 ? 1.338 9.188 -3.930 1.00 91.31 198 ARG A C 1
ATOM 1537 O O . ARG A 1 198 ? 2.026 9.841 -4.703 1.00 91.31 198 ARG A O 1
ATOM 1544 N N . ALA A 1 199 ? 1.750 8.794 -2.732 1.00 92.75 199 ALA A N 1
ATOM 1545 C CA . ALA A 1 199 ? 3.072 9.128 -2.200 1.00 92.75 199 ALA A CA 1
ATOM 1546 C C . ALA A 1 199 ? 4.201 8.269 -2.785 1.00 92.75 199 ALA A C 1
ATOM 1548 O O . ALA A 1 199 ? 5.362 8.541 -2.525 1.00 92.75 199 ALA A O 1
ATOM 1549 N N . SER A 1 200 ? 3.859 7.166 -3.452 1.00 94.38 200 SER A N 1
ATOM 1550 C CA . SER A 1 200 ? 4.827 6.191 -3.941 1.00 94.38 200 SER A CA 1
ATOM 1551 C C . SER A 1 200 ? 4.204 5.339 -5.046 1.00 94.38 200 SER A C 1
ATOM 1553 O O . SER A 1 200 ? 3.012 5.008 -4.981 1.00 94.38 200 SER A O 1
ATOM 1555 N N . ALA A 1 201 ? 4.994 4.981 -6.056 1.00 95.25 201 ALA A N 1
ATOM 1556 C CA . ALA A 1 201 ? 4.671 3.965 -7.053 1.00 95.25 201 ALA A CA 1
ATOM 1557 C C . ALA A 1 201 ? 4.839 2.531 -6.512 1.00 95.25 201 ALA A C 1
ATOM 1559 O O . ALA A 1 201 ? 4.292 1.588 -7.094 1.00 95.25 201 ALA A O 1
ATOM 1560 N N . TRP A 1 202 ? 5.562 2.353 -5.403 1.00 97.69 202 TRP A N 1
ATOM 1561 C CA . TRP A 1 202 ? 5.598 1.096 -4.661 1.00 97.69 202 TRP A CA 1
ATOM 1562 C C . TRP A 1 202 ? 4.309 0.882 -3.86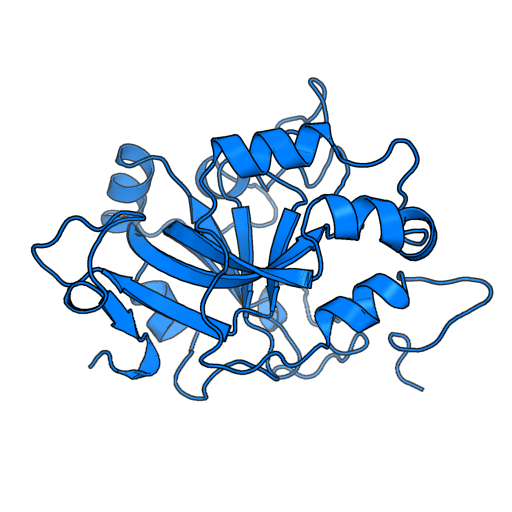1 1.00 97.69 202 TRP A C 1
ATOM 1564 O O . TRP A 1 202 ? 3.780 1.780 -3.204 1.00 97.69 202 TRP A O 1
ATOM 1574 N N . GLU A 1 203 ? 3.811 -0.347 -3.885 1.00 97.25 203 GLU A N 1
ATOM 1575 C CA . GLU A 1 203 ? 2.533 -0.726 -3.296 1.00 97.25 203 GLU A CA 1
ATOM 1576 C C . GLU A 1 203 ? 2.592 -2.096 -2.618 1.00 97.25 203 GLU A C 1
ATOM 1578 O O . GLU A 1 203 ? 3.510 -2.896 -2.820 1.00 97.25 203 GLU A O 1
ATOM 1583 N N . ILE A 1 204 ? 1.574 -2.373 -1.801 1.00 98.00 204 ILE A N 1
ATOM 1584 C CA . ILE A 1 204 ? 1.309 -3.723 -1.304 1.00 98.00 204 ILE A CA 1
ATOM 1585 C C . ILE A 1 204 ? 0.251 -4.376 -2.193 1.00 98.00 204 ILE A C 1
ATOM 1587 O O . ILE A 1 204 ? -0.941 -4.076 -2.074 1.00 98.00 204 ILE A O 1
ATOM 1591 N N . HIS A 1 205 ? 0.685 -5.295 -3.055 1.00 96.50 205 HIS A N 1
ATOM 1592 C CA . HIS A 1 205 ? -0.154 -6.024 -4.003 1.00 96.50 205 HIS A CA 1
ATOM 1593 C C . HIS A 1 205 ? 0.342 -7.463 -4.238 1.00 96.50 205 HIS A C 1
ATOM 1595 O O . HIS A 1 205 ? 1.496 -7.647 -4.625 1.00 96.50 205 HIS A O 1
ATOM 1601 N N . PRO A 1 206 ? -0.513 -8.489 -4.073 1.00 95.75 206 PRO A N 1
ATOM 1602 C CA . PRO A 1 206 ? -1.858 -8.412 -3.510 1.00 95.75 206 PRO A CA 1
ATOM 1603 C C . PRO A 1 206 ? -1.823 -8.369 -1.978 1.00 95.75 206 PRO A C 1
ATOM 1605 O O . PRO A 1 206 ? -0.960 -8.971 -1.330 1.00 95.75 206 PRO A O 1
ATOM 1608 N N . VAL A 1 207 ? -2.822 -7.724 -1.374 1.00 97.50 207 VAL A N 1
ATOM 1609 C CA . VAL A 1 207 ? -3.066 -7.825 0.073 1.00 97.50 207 VAL A CA 1
ATOM 1610 C C . VAL A 1 207 ? -3.537 -9.240 0.433 1.00 97.50 207 VAL A C 1
ATOM 1612 O O . VAL A 1 207 ? -4.503 -9.754 -0.139 1.00 97.50 207 VAL A O 1
ATOM 1615 N N . THR A 1 208 ? -2.890 -9.853 1.426 1.00 96.94 208 THR A N 1
ATOM 1616 C CA . THR A 1 208 ? -3.221 -11.181 1.977 1.00 96.94 208 THR A CA 1
ATOM 1617 C C . THR A 1 208 ? -3.829 -11.116 3.372 1.00 96.94 208 THR A C 1
ATOM 1619 O O . THR A 1 208 ? -4.636 -11.976 3.726 1.00 96.94 208 THR A O 1
ATOM 1622 N N . GLN A 1 209 ? -3.502 -10.088 4.163 1.00 97.44 209 GLN A N 1
ATOM 1623 C CA . GLN A 1 209 ? -4.140 -9.841 5.458 1.00 97.44 209 GLN A CA 1
ATOM 1624 C C . GLN A 1 209 ? -4.402 -8.352 5.666 1.00 97.44 209 GLN A C 1
ATOM 1626 O O . GLN A 1 209 ? -3.566 -7.501 5.370 1.00 97.44 209 GLN A O 1
ATOM 1631 N N . PHE A 1 210 ? -5.551 -8.041 6.258 1.00 97.88 210 PHE A N 1
ATOM 1632 C CA . PHE A 1 210 ? -5.882 -6.697 6.709 1.00 97.88 210 PHE A CA 1
ATOM 1633 C C . PHE A 1 210 ? -6.323 -6.753 8.161 1.00 97.88 210 PHE A C 1
ATOM 1635 O O . PHE A 1 210 ? -7.342 -7.364 8.496 1.00 97.88 210 PHE A O 1
ATOM 1642 N N . LEU A 1 211 ? -5.556 -6.106 9.028 1.00 97.88 211 LEU A N 1
ATOM 1643 C CA . LEU A 1 211 ? -5.801 -6.082 10.457 1.00 97.88 211 LEU A CA 1
ATOM 1644 C C . LEU A 1 211 ? -6.087 -4.661 10.926 1.00 97.88 211 LEU A C 1
ATOM 1646 O O . LEU A 1 211 ? -5.501 -3.690 10.455 1.00 97.88 211 LEU A O 1
ATOM 1650 N N . VAL A 1 212 ? -6.981 -4.549 11.898 1.00 97.94 212 VAL A N 1
ATOM 1651 C CA . VAL A 1 212 ? -7.379 -3.293 12.529 1.00 97.94 212 VAL A CA 1
ATOM 1652 C C . VAL A 1 212 ? -6.896 -3.297 13.971 1.00 97.94 212 VAL A C 1
ATOM 1654 O O . VAL A 1 212 ? -7.070 -4.285 14.691 1.00 97.94 212 VAL A O 1
ATOM 1657 N N . CYS A 1 213 ? -6.297 -2.187 14.393 1.00 97.50 213 CYS A N 1
ATOM 1658 C CA . CYS A 1 213 ? -5.885 -1.986 15.776 1.00 97.50 213 CYS A CA 1
ATOM 1659 C C . CYS A 1 213 ? -7.107 -2.015 16.708 1.00 97.50 213 CYS A C 1
ATOM 1661 O O . CYS A 1 213 ? -8.135 -1.383 16.429 1.00 97.50 213 CYS A O 1
ATOM 1663 N N . LYS A 1 214 ? -7.018 -2.757 17.816 1.00 96.38 214 LYS A N 1
ATOM 1664 C CA . LYS A 1 214 ? -8.114 -2.888 18.787 1.00 96.38 214 LYS A CA 1
ATOM 1665 C C . LYS A 1 214 ? -8.422 -1.556 19.476 1.00 96.38 214 LYS A C 1
ATOM 1667 O O . LYS A 1 214 ? -7.555 -0.716 19.697 1.00 96.38 214 LYS A O 1
ATOM 1672 N N . ALA A 1 215 ? -9.687 -1.370 19.852 1.00 89.50 215 ALA A N 1
ATOM 1673 C CA . ALA A 1 215 ? -10.122 -0.169 20.559 1.00 89.50 215 ALA A CA 1
ATOM 1674 C C . ALA A 1 215 ? -9.366 0.013 21.890 1.00 89.50 215 ALA A C 1
ATOM 1676 O O . ALA A 1 215 ? -9.128 -0.952 22.614 1.00 89.50 215 ALA A O 1
ATOM 1677 N N . GLY A 1 216 ? -9.003 1.259 22.211 1.00 87.62 216 GLY A N 1
ATOM 1678 C CA . GLY A 1 216 ? -8.237 1.592 23.420 1.00 87.62 216 GLY A CA 1
ATOM 1679 C C . GLY A 1 216 ? -6.739 1.275 23.335 1.00 87.62 216 GLY A C 1
ATOM 1680 O O . GLY A 1 216 ? -6.038 1.427 24.332 1.00 87.62 216 GLY A O 1
ATOM 1681 N N . LYS A 1 217 ? -6.247 0.844 22.169 1.00 91.88 217 LYS A N 1
ATOM 1682 C CA . LYS A 1 217 ? -4.826 0.630 21.888 1.00 91.88 217 LYS A CA 1
ATOM 1683 C C . LYS A 1 217 ? -4.292 1.695 20.934 1.00 91.88 217 LYS A C 1
ATOM 1685 O O . LYS A 1 217 ? -5.046 2.275 20.154 1.00 91.88 217 LYS A O 1
ATOM 1690 N N . THR A 1 218 ? -2.980 1.887 20.990 1.00 92.31 218 THR A N 1
ATOM 1691 C CA . THR A 1 218 ? -2.196 2.553 19.950 1.00 92.31 218 THR A CA 1
ATOM 1692 C C . THR A 1 218 ? -1.257 1.501 19.397 1.00 92.31 218 THR A C 1
ATOM 1694 O O . THR A 1 218 ? -0.402 1.010 20.134 1.00 92.31 218 THR A O 1
ATOM 1697 N N . CYS A 1 219 ? -1.450 1.117 18.140 1.00 94.19 219 CYS A N 1
ATOM 1698 C CA . CYS A 1 219 ? -0.674 0.045 17.535 1.00 94.19 219 CYS A CA 1
ATOM 1699 C C . CYS A 1 219 ? 0.441 0.597 16.635 1.00 94.19 219 CYS A C 1
ATOM 1701 O O . CYS A 1 219 ? 0.239 1.589 15.939 1.00 94.19 219 CYS A O 1
ATOM 1703 N N . GLY A 1 220 ? 1.602 -0.049 16.635 1.00 90.44 220 GLY A N 1
ATOM 1704 C CA . GLY A 1 220 ? 2.752 0.233 15.772 1.00 90.44 220 GLY A CA 1
ATOM 1705 C C . GLY A 1 220 ? 3.329 -1.053 15.173 1.00 90.44 220 GLY A C 1
ATOM 1706 O O . GLY A 1 220 ? 2.736 -2.127 15.323 1.00 90.44 220 GLY A O 1
ATOM 1707 N N . SER A 1 221 ? 4.481 -0.949 14.506 1.00 86.69 221 SER A N 1
ATOM 1708 C CA . SER A 1 221 ? 5.218 -2.091 13.935 1.00 86.69 221 SER A CA 1
ATOM 1709 C C . SER A 1 221 ? 5.460 -3.195 14.969 1.00 86.69 221 SER A C 1
ATOM 1711 O O . SER A 1 221 ? 5.180 -4.361 14.699 1.00 86.69 221 SER A O 1
ATOM 1713 N N . ASP A 1 222 ? 5.847 -2.802 16.184 1.00 89.19 222 ASP A N 1
ATOM 1714 C CA . ASP A 1 222 ? 6.263 -3.713 17.259 1.00 89.19 222 ASP A CA 1
ATOM 1715 C C . ASP A 1 222 ? 5.105 -4.142 18.176 1.00 89.19 222 ASP A C 1
ATOM 1717 O O . ASP A 1 222 ? 5.304 -4.828 19.181 1.00 89.19 222 ASP A O 1
ATOM 1721 N N . SER A 1 223 ? 3.872 -3.720 17.873 1.00 93.31 223 SER A N 1
ATOM 1722 C CA . SER A 1 223 ? 2.714 -4.103 18.680 1.00 93.31 223 SER A CA 1
ATOM 1723 C C . SER A 1 223 ? 2.421 -5.597 18.543 1.00 93.31 223 SER A C 1
ATOM 1725 O O . SER A 1 223 ? 2.362 -6.096 17.413 1.00 93.31 223 SER A O 1
ATOM 1727 N N . PRO A 1 224 ? 2.151 -6.298 19.662 1.00 93.62 224 PRO A N 1
ATOM 1728 C CA . PRO A 1 224 ? 1.911 -7.734 19.652 1.00 93.62 224 PRO A CA 1
ATOM 1729 C C . PRO A 1 224 ? 0.665 -8.072 18.833 1.00 93.62 224 PRO A C 1
ATOM 1731 O O . PRO A 1 224 ? -0.300 -7.306 18.807 1.00 93.62 224 PRO A O 1
ATOM 1734 N N . ASP A 1 225 ? 0.633 -9.263 18.236 1.00 92.12 225 ASP A N 1
ATOM 1735 C CA . ASP A 1 225 ? -0.505 -9.729 17.427 1.00 92.12 225 ASP A CA 1
ATOM 1736 C C . ASP A 1 225 ? -1.837 -9.687 18.186 1.00 92.12 225 ASP A C 1
ATOM 1738 O O . ASP A 1 225 ? -2.893 -9.448 17.603 1.00 92.12 225 ASP A O 1
ATOM 1742 N N . SER A 1 226 ? -1.798 -9.815 19.516 1.00 95.00 226 SER A N 1
ATOM 1743 C CA . SER A 1 226 ? -2.971 -9.684 20.379 1.00 95.00 226 SER A CA 1
ATOM 1744 C C . SER A 1 226 ? -3.618 -8.295 20.369 1.00 95.00 226 SER A C 1
ATOM 1746 O O . SER A 1 226 ? -4.768 -8.188 20.795 1.00 95.00 226 SER A O 1
ATOM 1748 N N . ASP A 1 227 ? -2.933 -7.243 19.918 1.00 96.69 227 ASP A N 1
ATOM 1749 C CA . ASP A 1 227 ? -3.490 -5.888 19.777 1.00 96.69 227 ASP A CA 1
ATOM 1750 C C . ASP A 1 227 ? -4.186 -5.670 18.420 1.00 96.69 227 ASP A C 1
ATOM 1752 O O . ASP A 1 227 ? -4.887 -4.673 18.231 1.00 96.69 227 ASP A O 1
ATOM 1756 N N . TRP A 1 228 ? -4.073 -6.632 17.504 1.00 97.12 228 TRP A N 1
ATOM 1757 C CA . TRP A 1 228 ? -4.647 -6.587 16.164 1.00 97.12 228 TRP A CA 1
ATOM 1758 C C . TRP A 1 228 ? -5.852 -7.528 16.038 1.00 97.12 228 TRP A C 1
ATOM 1760 O O . TRP A 1 228 ? -5.960 -8.542 16.727 1.00 97.12 228 TRP A O 1
ATOM 1770 N N . THR A 1 229 ? -6.807 -7.180 15.175 1.00 97.81 229 THR A N 1
ATOM 1771 C CA . THR A 1 229 ? -7.934 -8.056 14.799 1.00 97.81 229 THR A CA 1
ATOM 1772 C C . THR A 1 229 ? -8.066 -8.077 13.289 1.00 97.81 229 THR A C 1
ATOM 1774 O O . THR A 1 229 ? -8.074 -7.010 12.675 1.00 97.81 229 THR A O 1
ATOM 1777 N N . ARG A 1 230 ? -8.190 -9.258 12.680 1.00 97.38 230 ARG A N 1
ATOM 1778 C CA . ARG A 1 230 ? -8.407 -9.362 11.234 1.00 97.38 230 ARG A CA 1
ATOM 1779 C C . ARG A 1 230 ? -9.760 -8.762 10.845 1.00 97.38 230 ARG A C 1
ATOM 1781 O O . ARG A 1 230 ? -10.727 -8.840 11.606 1.00 97.38 230 ARG A O 1
ATOM 1788 N N . LEU A 1 231 ? -9.847 -8.152 9.666 1.00 97.56 231 LEU A N 1
ATOM 1789 C CA . LEU A 1 231 ? -11.060 -7.476 9.195 1.00 97.56 231 LEU A CA 1
ATOM 1790 C C . LEU A 1 231 ? -12.280 -8.403 9.160 1.00 97.56 231 LEU A C 1
ATOM 1792 O O . LEU A 1 231 ? -13.391 -7.968 9.455 1.00 97.56 231 LEU A O 1
ATOM 1796 N N . GLU A 1 232 ? -12.085 -9.660 8.789 1.00 96.44 232 GLU A N 1
ATOM 1797 C CA . GLU A 1 232 ? -13.079 -10.734 8.701 1.00 96.44 232 GLU A CA 1
ATOM 1798 C C . GLU A 1 232 ? -13.596 -11.216 10.068 1.00 96.44 232 GLU A C 1
ATOM 1800 O O . GLU A 1 232 ? -14.691 -11.789 10.137 1.00 96.44 232 GLU A O 1
ATOM 1805 N N . ASP A 1 233 ? -12.854 -10.922 11.136 1.00 96.75 233 ASP A N 1
ATOM 1806 C CA . ASP A 1 233 ? -13.158 -11.318 12.515 1.00 96.75 233 ASP A CA 1
ATOM 1807 C C . ASP A 1 233 ? -13.779 -10.180 13.334 1.00 96.75 233 ASP A C 1
ATOM 1809 O O . ASP A 1 233 ? -14.270 -10.397 14.441 1.00 96.75 233 ASP A O 1
ATOM 1813 N N . LEU A 1 234 ? -13.794 -8.955 12.795 1.00 94.19 234 LEU A N 1
ATOM 1814 C CA . LEU A 1 234 ? -14.553 -7.858 13.391 1.00 94.19 234 LEU A CA 1
ATOM 1815 C C . LEU A 1 234 ? -16.064 -8.183 13.400 1.00 94.19 234 LEU A C 1
ATOM 1817 O O . LEU A 1 234 ? -16.551 -8.859 12.487 1.00 94.19 234 LEU A O 1
ATOM 1821 N N . PRO A 1 235 ? -16.828 -7.689 14.387 1.00 85.44 235 PRO A N 1
ATOM 1822 C CA . PRO A 1 235 ? -18.282 -7.842 14.402 1.00 85.44 235 PRO A CA 1
ATOM 1823 C C . PRO A 1 235 ? -18.967 -7.191 13.184 1.00 85.44 235 PRO A C 1
ATOM 1825 O O . PRO A 1 235 ? -18.432 -6.212 12.603 1.00 85.44 235 PRO A O 1
#

Sequence (235 aa):
MPTGCTNSLHPRYDAYLNFLKNQQPGRDLVPSHALGVDEFISLEDKIPAGIGRTHHAQFADQLADFGEGNIHAVVGVLYFVENTAITSQHRGETCNCQLRHNDSFDFHLGIGFDSALAQKIRNSPSVHDPKHPGLAEQTSVVAEMTPHTRDAKWTVARLNRQRGKQVKVIGQLLLDNVHANLNDDCEFSDEAGGSCWRASAWEIHPVTQFLVCKAGKTCGSDSPDSDWTRLEDLP

Secondary structure (DSSP, 8-state):
--TTSS--SS-SS-HHHHHHHT----TTPPPSEEE-HHHHHHHHTTSPTT--TT-GGGGHHHHHHTTTTSEEEEEEEEEEEEEHHHHTTT---TGGGG--STTS-PEEEEEE--HHHHHHHHHS-----TTS--HHHHTEEEEEE-TTT--TT--HHHHHTTTTSEEEEEEEEEE-TTT-STTTBSSS-TT--TT--BS-SEEEEEEEEEEEEPTT----TT--GGGEEEGGG--

Radius of gyration: 16.78 Å; chains: 1; bounding box: 36×37×54 Å

Foldseek 3Di:
DLLQADDDPDHPAANVLQVLLQDQDDLPDDAPEEDDLVLLLVVLVQPDPPLARHCCVVCVVVVVVSQFFGKYKYKAFWADKDQCLPVVVQCADSHQSSGRDSLQTKIKTFGAHDLVSLVVCVVPPDDQDLQQADPSQQRTAIAIAGSSQDDPLPDNVLSSVRRSFIKMWIAGKHQNSNQLDLQAECSNDPNNDSNHGHPHSIYGHHTSWMWTFDPPDDDDRPRDCVRIDTSSRDD

pLDDT: mean 87.81, std 11.45, range [37.62, 98.0]